Protein AF-A0A0B0D1Y6-F1 (afdb_monomer_lite)

Radius of gyration: 22.82 Å; chains: 1; bounding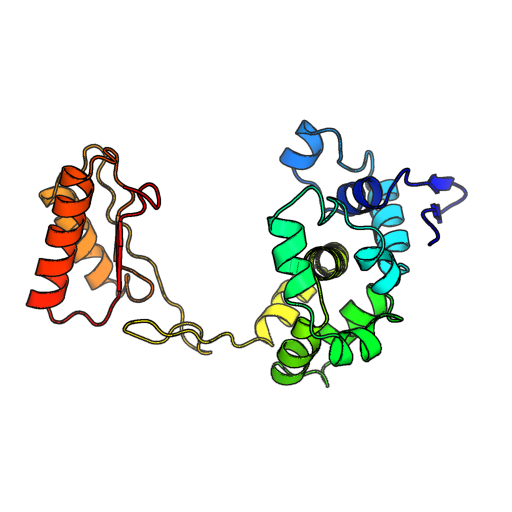 box: 50×39×68 Å

Secondary structure (DSSP, 8-state):
---EEEETTEEEE-SSHHHHHHHTSPP-HHHHHTT-S-SSHHHHHHHHHHHHH-BHHHHHTS-SS-TTT-HHHHHHHHT--HHHHHHHTT-BHHHHHHHHH-TT--HHHHHHHHTT--HHHHHHHHHT--HHHHHHHHHH----EESSSEE--TT----EE----TT--HHHHHHHHHHHHHTT--SSEEEE--S---HHHHHHHHHHHHHHHHHTT--S-EEE-S-TT-

pLDDT: mean 96.55, std 2.94, range [76.75, 98.88]

Foldseek 3Di:
DAQWDADPNDIDGAPDPQLLLLQLADDDPVSVVVVSYNPDPVSNVRSLVSLQQDFQLNDLVRDPDDVVGDVVNVVQVVQADPVLLVVRRRPGLNNVLCLLQDPVRAQVNVVSNVSNHGPRSVSSNVSNDDPVSVVRSVVRHQDWDDDLHIDRDPPDDAAEQEQEDPQLDLVSSVVSVVVCVVVVHAQAHDEYADPDQDPVSQVVSQCSVVVVCVVVVPSHYYYYPHPPVD

Sequence (230 aa):
MKLSTTHLDHTYQFSSLTSLFAKANEEKSGDRLAGIAAESVQERMAAKTVLSELLLKDIRENPMLAPEDDEVSRIIDGQINEPVYKQIKNWSVAELREFILSSDTIGEDLKRISRGLNSEMIAAVTKIMSNLDLVFAANKLEVVTKCNISIGQKGTLASRLQPNHPTDRVDGMMASLKEGLSYGMGDAVIGINPVEESVESVKRLLHATKDFMDEWKIPTQNCVLAHVTA

Structure (mmCIF, N/CA/C/O backbone):
data_AF-A0A0B0D1Y6-F1
#
_entry.id   AF-A0A0B0D1Y6-F1
#
loop_
_atom_site.group_PDB
_atom_site.id
_atom_site.type_symbol
_atom_site.label_atom_id
_atom_site.label_alt_id
_atom_site.label_comp_id
_atom_site.label_asym_id
_atom_site.label_entity_id
_atom_site.label_seq_id
_atom_site.pdbx_PDB_ins_code
_atom_site.Cartn_x
_atom_site.Cartn_y
_atom_site.Cartn_z
_atom_site.occupancy
_atom_site.B_iso_or_equiv
_atom_site.auth_seq_id
_atom_site.auth_comp_id
_atom_site.auth_asym_id
_atom_site.auth_atom_id
_atom_site.pdbx_PDB_model_num
ATOM 1 N N . MET A 1 1 ? -19.846 5.815 19.431 1.00 84.69 1 MET A N 1
ATOM 2 C CA . MET A 1 1 ? -18.413 5.479 19.505 1.00 84.69 1 MET A CA 1
ATOM 3 C C . MET A 1 1 ? -17.819 5.923 20.842 1.00 84.69 1 MET A C 1
ATOM 5 O O . MET A 1 1 ? -18.059 7.056 21.245 1.00 84.69 1 MET A O 1
ATOM 9 N N . LYS A 1 2 ? -17.066 5.057 21.533 1.00 88.12 2 LYS A N 1
ATOM 10 C CA . LYS A 1 2 ? -16.323 5.388 22.763 1.00 88.12 2 LYS A CA 1
ATOM 11 C C . LYS A 1 2 ? -14.862 5.664 22.389 1.00 88.12 2 LYS A C 1
ATOM 13 O O . LYS A 1 2 ? -14.214 4.783 21.848 1.00 88.12 2 LYS A O 1
ATOM 18 N N . LEU A 1 3 ? -14.357 6.870 22.661 1.00 95.19 3 LEU A N 1
ATOM 19 C CA . LEU A 1 3 ? -12.971 7.282 22.361 1.00 95.19 3 LEU A CA 1
ATOM 20 C C . LEU A 1 3 ? -12.103 7.378 23.624 1.00 95.19 3 LEU A C 1
ATOM 22 O O . LEU A 1 3 ? -11.261 8.266 23.763 1.00 95.19 3 LEU A O 1
ATOM 26 N N . SER A 1 4 ? -12.343 6.497 24.588 1.00 93.50 4 SER A N 1
ATOM 27 C CA . SER A 1 4 ? -11.606 6.486 25.845 1.00 93.50 4 SER A CA 1
ATOM 28 C C . SER A 1 4 ? -11.479 5.084 26.416 1.00 93.50 4 SER A C 1
ATOM 30 O O . SER A 1 4 ? -12.329 4.220 26.195 1.00 93.50 4 SER A O 1
ATOM 32 N N . THR A 1 5 ? -10.417 4.865 27.182 1.00 95.81 5 THR A N 1
ATOM 33 C CA . THR A 1 5 ? -10.205 3.635 27.946 1.00 95.81 5 THR A CA 1
ATOM 34 C C . THR A 1 5 ? -9.473 3.941 29.246 1.00 95.81 5 THR A C 1
ATOM 36 O O . THR A 1 5 ? -8.776 4.952 29.351 1.00 95.81 5 THR A O 1
ATOM 39 N N . THR A 1 6 ? -9.636 3.075 30.240 1.00 92.31 6 THR A N 1
ATOM 40 C CA . THR A 1 6 ? -8.962 3.194 31.534 1.00 92.31 6 THR A CA 1
ATOM 41 C C . THR A 1 6 ? -7.979 2.041 31.675 1.00 92.31 6 THR A C 1
ATOM 43 O O . TH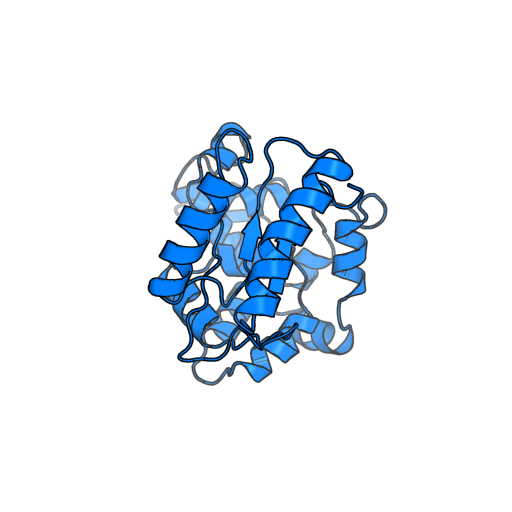R A 1 6 ? -8.362 0.878 31.561 1.00 92.31 6 THR A O 1
ATOM 46 N N . HIS A 1 7 ? -6.711 2.359 31.921 1.00 85.44 7 HIS A N 1
ATOM 47 C CA . HIS A 1 7 ? -5.648 1.385 32.136 1.00 85.44 7 HIS A CA 1
ATOM 48 C C . HIS A 1 7 ? -4.871 1.756 33.399 1.00 85.44 7 HIS A C 1
ATOM 50 O O . HIS A 1 7 ? -4.383 2.880 33.491 1.00 85.44 7 HIS A O 1
ATOM 56 N N . LEU A 1 8 ? -4.768 0.824 34.357 1.00 80.12 8 LEU A N 1
ATOM 57 C CA . LEU A 1 8 ? -4.041 1.001 35.627 1.00 80.12 8 LEU A CA 1
ATOM 58 C C . LEU A 1 8 ? -4.344 2.357 36.301 1.00 80.12 8 LEU A C 1
ATOM 60 O O . LEU A 1 8 ? -3.441 3.148 36.557 1.00 80.12 8 LEU A O 1
ATOM 64 N N . ASP A 1 9 ? -5.634 2.638 36.515 1.00 85.56 9 ASP A N 1
ATOM 65 C CA . ASP A 1 9 ? -6.165 3.858 37.152 1.00 85.56 9 ASP A CA 1
ATOM 66 C C . ASP A 1 9 ? -5.955 5.180 36.387 1.00 85.56 9 ASP A C 1
ATOM 68 O O . ASP A 1 9 ? -6.364 6.243 36.856 1.00 85.56 9 ASP A O 1
ATOM 72 N N . HIS A 1 10 ? -5.410 5.133 35.168 1.00 90.94 10 HIS A N 1
ATOM 73 C CA . HIS A 1 10 ? -5.328 6.283 34.273 1.00 90.94 10 HIS A CA 1
ATOM 74 C C . HIS A 1 10 ? -6.368 6.186 33.153 1.00 90.94 10 HIS A C 1
ATOM 76 O O . HIS A 1 10 ? -6.442 5.186 32.435 1.00 90.94 10 HIS A O 1
ATOM 82 N N . THR A 1 11 ? -7.168 7.239 32.969 1.00 94.81 11 THR A N 1
ATOM 83 C CA . THR A 1 11 ? -8.123 7.324 31.854 1.00 94.81 11 THR A CA 1
ATOM 84 C C . THR A 1 11 ? -7.497 8.081 30.694 1.00 94.81 11 THR A C 1
ATOM 86 O O . THR A 1 11 ? -7.152 9.252 30.816 1.00 94.81 11 THR A O 1
ATOM 89 N N . TYR A 1 12 ? -7.368 7.405 29.558 1.00 96.50 12 TYR A N 1
ATOM 90 C CA . TYR A 1 12 ? -6.928 7.989 28.298 1.00 96.50 12 TYR A CA 1
ATOM 91 C C . TYR A 1 12 ? -8.152 8.361 27.471 1.00 96.50 12 TYR A C 1
ATOM 93 O O . TYR A 1 12 ? -9.041 7.532 27.267 1.00 96.50 12 TYR A O 1
ATOM 101 N N . GLN A 1 13 ? -8.195 9.600 26.988 1.00 96.75 13 GLN A N 1
ATOM 102 C CA . GLN A 1 13 ? -9.254 10.108 26.125 1.00 96.75 13 GLN A CA 1
ATOM 103 C C . GLN A 1 13 ? -8.640 10.683 24.851 1.00 96.75 13 GLN A C 1
ATOM 105 O O . GLN A 1 13 ? -7.694 11.466 24.903 1.00 96.75 13 GLN A O 1
ATOM 110 N N . PHE A 1 14 ? -9.203 10.307 23.707 1.00 97.25 14 PHE A N 1
ATOM 111 C CA . PHE A 1 14 ? -8.773 10.766 22.393 1.00 97.25 14 PHE A CA 1
ATOM 112 C C . PHE A 1 14 ? -9.767 11.800 21.864 1.00 97.25 14 PHE A C 1
ATOM 114 O O . PHE A 1 14 ? -10.980 11.615 21.962 1.00 97.25 14 PHE A O 1
ATOM 121 N N . SER A 1 15 ? -9.257 12.910 21.326 1.00 95.50 15 SER A N 1
ATOM 122 C CA . SER A 1 15 ? -10.080 14.055 20.911 1.00 95.50 15 SER A CA 1
ATOM 123 C C . SER A 1 15 ? -10.889 13.798 19.639 1.00 95.50 15 SER A C 1
ATOM 125 O O . SER A 1 15 ? -11.930 14.417 19.438 1.00 95.50 15 SER A O 1
ATOM 127 N N . SER A 1 16 ? -10.419 12.895 18.780 1.00 96.31 16 SER A N 1
ATOM 128 C CA . SER A 1 16 ? -11.055 12.536 17.514 1.00 96.31 16 SER A CA 1
ATOM 129 C C . SER A 1 16 ? -10.596 11.159 17.035 1.00 96.31 16 SER A C 1
ATOM 131 O O . SER A 1 16 ? -9.615 10.606 17.545 1.00 96.31 16 SER A O 1
ATOM 133 N N . LEU A 1 17 ? -11.273 10.628 16.011 1.00 96.56 17 LEU A N 1
ATOM 134 C CA . LEU A 1 17 ? -10.848 9.401 15.334 1.00 96.56 17 LEU A CA 1
ATOM 135 C C . LEU A 1 17 ? -9.450 9.556 14.716 1.00 96.56 17 LEU A C 1
ATOM 137 O O . LEU A 1 17 ? -8.613 8.666 14.846 1.00 96.56 17 LEU A O 1
ATOM 141 N N . THR A 1 18 ? -9.160 10.717 14.126 1.00 96.88 18 THR A N 1
ATOM 142 C CA . THR A 1 18 ? -7.841 11.049 13.572 1.00 96.88 18 THR A CA 1
ATOM 143 C C . THR A 1 18 ? -6.751 11.004 14.645 1.00 96.88 18 THR A C 1
ATOM 145 O O . THR A 1 18 ? -5.710 10.381 14.439 1.00 96.88 18 THR A O 1
ATOM 148 N N . SER A 1 19 ? -7.002 11.598 15.820 1.00 97.31 19 SER A N 1
ATOM 149 C CA . SER A 1 19 ? -6.057 11.562 16.945 1.00 97.31 19 SER A CA 1
ATOM 150 C C . SER A 1 19 ? -5.832 10.135 17.450 1.00 97.31 19 SER A C 1
ATOM 152 O O . SER A 1 19 ? -4.688 9.733 17.666 1.00 97.31 19 SER A O 1
ATOM 154 N N . LEU A 1 20 ? -6.903 9.346 17.573 1.00 98.25 20 LEU A N 1
ATOM 155 C CA . LEU A 1 20 ? -6.823 7.938 17.954 1.00 98.25 20 LEU A CA 1
ATOM 156 C C . LEU A 1 20 ? -5.958 7.135 16.969 1.00 98.25 20 LEU A C 1
ATOM 158 O O . LEU A 1 20 ? -5.055 6.411 17.384 1.00 98.25 20 LEU A O 1
ATOM 162 N N . PHE A 1 21 ? -6.205 7.279 15.664 1.00 98.31 21 PHE A N 1
ATOM 163 C CA . PHE A 1 21 ? -5.460 6.567 14.624 1.00 98.31 21 PHE A CA 1
ATOM 164 C C . PHE A 1 21 ? -3.980 6.935 14.615 1.00 98.31 21 PHE A C 1
ATOM 166 O O . PHE A 1 21 ? -3.140 6.053 14.413 1.00 98.31 21 PHE A O 1
ATOM 173 N N . ALA A 1 22 ? -3.653 8.212 14.808 1.00 98.12 22 ALA A N 1
ATOM 174 C CA . ALA A 1 22 ? -2.271 8.662 14.871 1.00 98.12 22 ALA A CA 1
ATOM 175 C C . ALA A 1 22 ? -1.553 8.065 16.091 1.00 98.12 22 ALA A C 1
ATOM 177 O O . ALA A 1 22 ? -0.500 7.448 15.951 1.00 98.12 22 ALA A O 1
ATOM 178 N N . LYS A 1 23 ? -2.176 8.125 17.273 1.00 98.56 23 LYS A N 1
ATOM 179 C CA . LYS A 1 23 ? -1.598 7.599 18.519 1.00 98.56 23 LYS A CA 1
ATOM 180 C C . LYS A 1 23 ? -1.530 6.068 18.571 1.00 98.56 23 LYS A C 1
ATOM 182 O O . LYS A 1 23 ? -0.689 5.525 19.280 1.00 98.56 23 LYS A O 1
ATOM 187 N N . ALA A 1 24 ? -2.356 5.360 17.798 1.00 98.50 24 ALA A N 1
ATOM 188 C CA . ALA A 1 24 ? -2.317 3.899 17.691 1.00 98.50 24 ALA A CA 1
ATOM 189 C C . ALA A 1 24 ? -1.166 3.360 16.814 1.00 98.50 24 ALA A C 1
ATOM 191 O O . ALA A 1 24 ? -0.922 2.148 16.809 1.00 98.50 24 ALA A O 1
ATOM 192 N N . ASN A 1 25 ? -0.455 4.212 16.064 1.00 98.38 25 ASN A N 1
ATOM 193 C CA . ASN A 1 25 ? 0.710 3.785 15.287 1.00 98.38 25 ASN A CA 1
ATOM 194 C C . ASN A 1 25 ? 1.854 3.298 16.183 1.00 98.38 25 ASN A C 1
ATOM 196 O O . ASN A 1 25 ? 2.037 3.765 17.306 1.00 98.38 25 ASN A O 1
ATOM 200 N N . GLU A 1 26 ? 2.672 2.393 15.641 1.00 98.38 26 GLU A N 1
ATOM 201 C CA . GLU A 1 26 ? 4.033 2.233 16.153 1.00 98.38 26 GLU A CA 1
ATOM 202 C C . GLU A 1 26 ? 4.862 3.500 15.940 1.00 98.38 26 GLU A C 1
ATOM 204 O O . GLU A 1 26 ? 4.526 4.351 15.120 1.00 98.38 26 GLU A O 1
ATOM 209 N N . GLU A 1 27 ? 5.963 3.609 16.680 1.00 97.44 27 GLU A N 1
ATOM 210 C CA . GLU A 1 27 ? 6.851 4.768 16.644 1.00 97.44 27 GLU A CA 1
ATOM 211 C C . GLU A 1 27 ? 7.326 5.076 15.214 1.00 97.44 27 GLU A C 1
ATOM 213 O O . GLU A 1 27 ? 7.945 4.237 14.555 1.00 97.44 27 GLU A O 1
ATOM 218 N N . LYS A 1 28 ? 7.050 6.296 14.742 1.00 97.81 28 LYS A N 1
ATOM 219 C CA . LYS A 1 28 ? 7.442 6.797 13.418 1.00 97.81 28 LYS A CA 1
ATOM 220 C C . LYS A 1 28 ? 7.952 8.228 13.555 1.00 97.81 28 LYS A C 1
ATOM 222 O O . LYS A 1 28 ? 7.285 9.078 14.140 1.00 97.81 28 LYS A O 1
ATOM 227 N N . SER A 1 29 ? 9.117 8.515 12.973 1.00 97.56 29 SER A N 1
ATOM 228 C CA . SER A 1 29 ? 9.718 9.857 13.016 1.00 97.56 29 SER A CA 1
ATOM 229 C C . SER A 1 29 ? 8.827 10.924 12.371 1.00 97.56 29 SER A C 1
ATOM 231 O O . SER A 1 29 ? 8.731 12.025 12.903 1.00 97.56 29 SER A O 1
ATOM 233 N N . GLY A 1 30 ? 8.135 10.594 11.276 1.00 98.25 30 GLY A N 1
ATOM 234 C CA . GLY A 1 30 ? 7.184 11.496 10.616 1.00 98.25 30 GLY A CA 1
ATOM 235 C C . GLY A 1 30 ? 6.023 11.910 11.526 1.00 98.25 30 GLY A C 1
ATOM 236 O O . GLY A 1 30 ? 5.773 13.101 11.685 1.00 98.25 30 GLY A O 1
ATOM 237 N N . ASP A 1 31 ? 5.382 10.949 12.195 1.00 98.19 31 ASP A N 1
ATOM 238 C CA . ASP A 1 31 ? 4.268 11.213 13.120 1.00 98.19 31 ASP A CA 1
ATOM 239 C C . ASP A 1 31 ? 4.714 12.074 14.312 1.00 98.19 31 ASP A C 1
ATOM 241 O O . ASP A 1 31 ? 3.978 12.950 14.771 1.00 98.19 31 ASP A O 1
ATOM 245 N N . ARG A 1 32 ? 5.946 11.866 14.797 1.00 97.06 32 ARG A N 1
ATOM 246 C CA . ARG A 1 32 ? 6.555 12.720 15.825 1.00 97.06 32 ARG A CA 1
ATOM 247 C C . ARG A 1 32 ? 6.783 14.143 15.342 1.00 97.06 32 ARG A C 1
ATOM 249 O O . ARG A 1 32 ? 6.433 15.078 16.053 1.00 97.06 32 ARG A O 1
ATOM 256 N N . LEU A 1 33 ? 7.376 14.309 14.161 1.00 98.12 33 LEU A N 1
ATOM 257 C CA . LEU A 1 33 ? 7.646 15.626 13.579 1.00 98.12 33 LEU A CA 1
ATOM 258 C C . LEU A 1 33 ? 6.352 16.395 13.294 1.00 98.12 33 LEU A C 1
ATOM 260 O O . LEU A 1 33 ? 6.323 17.611 13.449 1.00 98.12 33 LEU A O 1
ATOM 264 N N . ALA A 1 34 ? 5.279 15.687 12.940 1.00 98.12 34 ALA A N 1
ATOM 265 C CA . ALA A 1 34 ? 3.946 16.255 12.770 1.00 98.12 34 ALA A CA 1
ATOM 266 C C . ALA A 1 34 ? 3.210 16.522 14.100 1.00 98.12 34 ALA A C 1
ATOM 268 O O . ALA A 1 34 ? 2.134 17.113 14.085 1.00 98.12 34 ALA A O 1
ATOM 269 N N . GLY A 1 35 ? 3.757 16.096 15.246 1.00 97.88 35 GLY A N 1
ATOM 270 C CA . GLY A 1 35 ? 3.152 16.302 16.566 1.00 97.88 35 GLY A CA 1
ATOM 271 C C . GLY A 1 35 ? 1.903 15.455 16.839 1.00 97.88 35 GLY A C 1
ATOM 272 O O . GLY A 1 35 ? 1.103 15.818 17.694 1.00 97.88 35 GLY A O 1
ATOM 273 N N . ILE A 1 36 ? 1.715 14.345 16.116 1.00 98.06 36 ILE A N 1
ATOM 274 C CA . ILE A 1 36 ? 0.509 13.496 16.203 1.00 98.06 36 ILE A CA 1
ATOM 275 C C . ILE A 1 36 ? 0.765 12.122 16.841 1.00 98.06 36 ILE A C 1
ATOM 277 O O . ILE A 1 36 ? -0.181 11.375 17.096 1.00 98.06 36 ILE A O 1
ATOM 281 N N . ALA A 1 37 ? 2.031 11.770 17.079 1.00 98.12 37 ALA A N 1
ATOM 282 C CA . ALA A 1 37 ? 2.409 10.518 17.726 1.00 98.12 37 ALA A CA 1
ATOM 283 C C . ALA A 1 37 ? 1.907 10.439 19.181 1.00 98.12 37 ALA A C 1
ATOM 285 O O . ALA A 1 37 ? 1.674 11.455 19.834 1.00 98.12 37 ALA A O 1
ATOM 286 N N . ALA A 1 38 ? 1.785 9.216 19.703 1.00 97.88 38 ALA A N 1
ATOM 287 C CA . ALA A 1 38 ? 1.559 9.008 21.131 1.00 97.88 38 ALA A CA 1
ATOM 288 C C . ALA A 1 38 ? 2.754 9.514 21.956 1.00 97.88 38 ALA A C 1
ATOM 290 O O . ALA A 1 38 ? 3.912 9.294 21.595 1.00 97.88 38 ALA A O 1
ATOM 291 N N . GLU A 1 39 ? 2.472 10.136 23.096 1.00 96.19 39 GLU A N 1
ATOM 292 C CA . GLU A 1 39 ? 3.473 10.684 24.017 1.00 96.19 39 GLU A CA 1
ATOM 293 C C . GLU A 1 39 ? 4.210 9.581 24.786 1.00 96.19 39 GLU A C 1
ATOM 295 O O . GLU A 1 39 ? 5.343 9.762 25.234 1.00 96.19 39 GLU A O 1
ATOM 300 N N . SER A 1 40 ? 3.574 8.415 24.930 1.00 96.12 40 SER A N 1
ATOM 301 C CA . SER A 1 40 ? 4.108 7.266 25.657 1.00 96.12 40 SER A CA 1
ATOM 302 C C . SER A 1 40 ? 3.650 5.934 25.063 1.00 96.12 40 SER A C 1
ATOM 304 O O . SER A 1 40 ? 2.680 5.854 24.305 1.00 96.12 40 SER A O 1
ATOM 306 N N . VAL A 1 41 ? 4.331 4.853 25.453 1.00 96.12 41 VAL A N 1
ATOM 307 C CA . VAL A 1 41 ? 3.928 3.481 25.103 1.00 96.12 41 VAL A CA 1
ATOM 308 C C . VAL A 1 41 ? 2.553 3.156 25.691 1.00 96.12 41 VAL A C 1
ATOM 310 O O . VAL A 1 41 ? 1.736 2.529 25.025 1.00 96.12 41 VAL A O 1
ATOM 313 N N . GLN A 1 42 ? 2.266 3.616 26.909 1.00 96.38 42 GLN A N 1
ATOM 314 C CA . GLN A 1 42 ? 0.987 3.407 27.583 1.00 96.38 42 GLN A CA 1
ATOM 315 C C . GLN A 1 42 ? -0.159 4.080 26.824 1.00 96.38 42 GLN A C 1
ATOM 317 O O . GLN A 1 42 ? -1.190 3.451 26.603 1.00 96.38 42 GLN A O 1
ATOM 322 N N . GLU A 1 43 ? 0.037 5.317 26.355 1.00 97.12 43 GLU A N 1
ATOM 323 C CA . GLU A 1 43 ? -0.956 6.001 25.523 1.00 97.12 43 GLU A CA 1
ATOM 324 C C . GLU A 1 43 ? -1.161 5.283 24.182 1.00 97.12 43 GLU A C 1
ATOM 326 O O . GLU A 1 43 ? -2.299 5.117 23.748 1.00 97.12 43 GLU A O 1
ATOM 331 N N . ARG A 1 44 ? -0.088 4.784 23.554 1.00 97.88 44 ARG A N 1
ATOM 332 C CA . ARG A 1 44 ? -0.189 3.967 22.334 1.00 97.88 44 ARG A CA 1
ATOM 333 C C . ARG A 1 44 ? -0.998 2.696 22.568 1.00 97.88 44 ARG A C 1
ATOM 335 O O . ARG A 1 44 ? -1.844 2.353 21.747 1.00 97.88 44 ARG A O 1
ATOM 342 N N . MET A 1 45 ? -0.757 1.995 23.674 1.00 97.44 45 MET A N 1
ATOM 343 C CA . MET A 1 45 ? -1.523 0.799 24.038 1.00 97.44 45 MET A CA 1
ATOM 344 C C . MET A 1 45 ? -2.984 1.134 24.305 1.00 97.44 45 MET A C 1
ATOM 346 O O . MET A 1 45 ? -3.858 0.464 23.767 1.00 97.44 45 MET A O 1
ATOM 350 N N . ALA A 1 46 ? -3.261 2.217 25.030 1.00 97.69 46 ALA A N 1
ATOM 351 C CA . ALA A 1 46 ? -4.620 2.707 25.217 1.00 97.69 46 ALA A CA 1
ATOM 352 C C . ALA A 1 46 ? -5.300 3.041 23.875 1.00 97.69 46 ALA A C 1
ATOM 354 O O . ALA A 1 46 ? -6.456 2.675 23.670 1.00 97.69 46 ALA A O 1
ATOM 355 N N . ALA A 1 47 ? -4.578 3.663 22.937 1.00 98.31 47 ALA A N 1
ATOM 356 C CA . ALA A 1 47 ? -5.081 3.977 21.603 1.00 98.31 47 ALA A CA 1
ATOM 357 C C . ALA A 1 47 ? -5.387 2.709 20.798 1.00 98.31 47 ALA A C 1
ATOM 359 O O . ALA A 1 47 ? -6.455 2.608 20.203 1.00 98.31 47 ALA A O 1
ATOM 360 N N . LYS A 1 48 ? -4.500 1.706 20.811 1.00 98.56 48 LYS A N 1
ATOM 361 C CA . LYS A 1 48 ? -4.761 0.417 20.151 1.00 98.56 48 LYS A CA 1
ATOM 362 C C . LYS A 1 48 ? -5.957 -0.313 20.763 1.00 98.56 48 LYS A C 1
ATOM 364 O O . LYS A 1 48 ? -6.740 -0.874 20.008 1.00 98.56 48 LYS A O 1
ATOM 369 N N . THR A 1 49 ? -6.127 -0.271 22.086 1.00 98.19 49 THR A N 1
ATOM 370 C CA . THR A 1 49 ? -7.289 -0.862 22.772 1.00 98.19 49 THR A CA 1
ATOM 371 C C . THR A 1 49 ? -8.588 -0.170 22.374 1.00 98.19 49 THR A C 1
ATOM 373 O O . THR A 1 49 ? -9.551 -0.831 22.016 1.00 98.19 49 THR A O 1
ATOM 376 N N . VAL A 1 50 ? -8.629 1.165 22.378 1.00 98.31 50 VAL A N 1
ATOM 377 C CA . VAL A 1 50 ? -9.828 1.893 21.930 1.00 98.31 50 VAL A CA 1
ATOM 378 C C 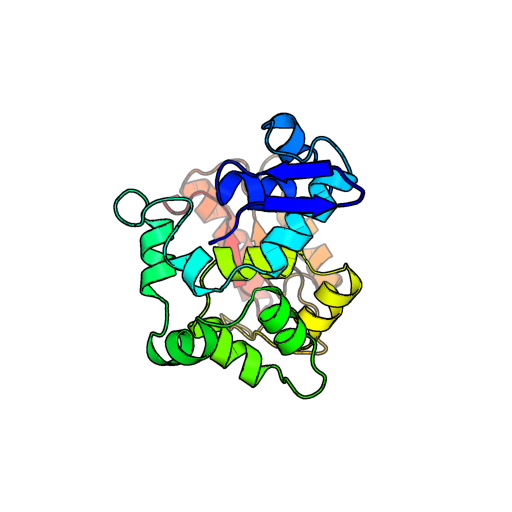. VAL A 1 50 ? -10.103 1.612 20.452 1.00 98.31 50 VAL A C 1
ATOM 380 O O . VAL A 1 50 ? -11.244 1.359 20.084 1.00 98.31 50 VAL A O 1
ATOM 383 N N . LEU A 1 51 ? -9.066 1.617 19.607 1.00 98.56 51 LEU A N 1
ATOM 384 C CA . LEU A 1 51 ? -9.188 1.345 18.175 1.00 98.56 51 LEU A CA 1
ATOM 385 C C . LEU A 1 51 ? -9.698 -0.072 17.894 1.00 98.56 51 LEU A C 1
ATOM 387 O O . LEU A 1 51 ? -10.494 -0.245 16.976 1.00 98.56 51 LEU A O 1
ATOM 391 N N . SER A 1 52 ? -9.270 -1.071 18.671 1.00 98.62 52 SER A N 1
ATOM 392 C CA . SER A 1 52 ? -9.684 -2.463 18.486 1.00 98.62 52 SER A CA 1
ATOM 393 C C . SER A 1 52 ? -11.170 -2.682 18.794 1.00 98.62 52 SER A C 1
ATOM 395 O O . SER A 1 52 ? -11.796 -3.526 18.157 1.00 98.62 52 SER A O 1
ATOM 397 N N . GLU A 1 53 ? -11.744 -1.891 19.706 1.00 98.31 53 GLU A N 1
ATOM 398 C CA . GLU A 1 53 ? -13.161 -1.924 20.094 1.00 98.31 53 GLU A CA 1
ATOM 399 C C . GLU A 1 53 ? -14.082 -1.152 19.131 1.00 98.31 53 GLU A C 1
ATOM 401 O O . GLU A 1 53 ? -15.304 -1.316 19.185 1.00 98.31 53 GLU A O 1
ATOM 406 N N . LEU A 1 54 ? -13.532 -0.308 18.248 1.00 98.38 54 LEU A N 1
ATOM 407 C CA . LEU A 1 54 ? -14.336 0.461 17.298 1.00 98.38 54 LEU A CA 1
ATOM 408 C C . LEU A 1 54 ? -15.008 -0.437 16.273 1.00 98.38 54 LEU A C 1
ATOM 410 O O . LEU A 1 54 ? -14.385 -1.348 15.734 1.00 98.38 54 LEU A O 1
ATOM 414 N N . LEU A 1 55 ? -16.261 -0.123 15.946 1.00 98.62 55 LEU A N 1
ATOM 415 C CA . LEU A 1 55 ? -16.975 -0.805 14.875 1.00 98.62 55 LEU A CA 1
ATOM 416 C C . LEU A 1 55 ? -16.549 -0.264 13.509 1.00 98.62 55 LEU A C 1
ATOM 418 O O . LEU A 1 55 ? -16.298 0.932 13.359 1.00 98.62 55 LEU A O 1
ATOM 422 N N . LEU A 1 56 ? -16.556 -1.113 12.479 1.00 98.62 56 LEU A N 1
ATOM 423 C CA . LEU A 1 56 ? -16.235 -0.692 11.112 1.00 98.62 56 LEU A CA 1
ATOM 424 C C . LEU A 1 56 ? -17.153 0.450 10.642 1.00 98.62 56 LEU A C 1
ATOM 426 O O . LEU A 1 56 ? -16.684 1.396 10.011 1.00 98.62 56 LEU A O 1
ATOM 430 N N . LYS A 1 57 ? -18.442 0.426 11.009 1.00 98.44 57 LYS A N 1
ATOM 431 C CA . LYS A 1 57 ? -19.357 1.541 10.719 1.00 98.44 57 LYS A CA 1
ATOM 432 C C . LYS A 1 57 ? -18.950 2.853 11.382 1.00 98.44 57 LYS A C 1
ATOM 434 O O . LYS A 1 57 ? -19.078 3.890 10.748 1.00 98.44 57 LYS A O 1
ATOM 439 N N . ASP A 1 58 ? -18.427 2.808 12.612 1.00 97.94 58 ASP A N 1
ATOM 440 C CA . ASP A 1 58 ? -18.031 4.019 13.335 1.00 97.94 58 ASP A CA 1
ATOM 441 C C . ASP A 1 58 ? -16.873 4.705 12.593 1.00 97.94 58 ASP A C 1
ATOM 443 O O . ASP A 1 58 ? -16.807 5.929 12.552 1.00 97.94 58 ASP A O 1
ATOM 447 N N . ILE A 1 59 ? -15.998 3.922 11.951 1.00 97.75 59 ILE A N 1
ATOM 448 C CA . ILE A 1 59 ? -14.896 4.431 11.128 1.00 97.75 59 ILE A CA 1
ATOM 449 C C . ILE A 1 59 ? -15.412 5.023 9.810 1.00 97.75 59 ILE A C 1
ATOM 451 O O . ILE A 1 59 ? -15.022 6.129 9.450 1.00 97.75 59 ILE A O 1
ATOM 455 N N . ARG A 1 60 ? -16.293 4.317 9.086 1.00 96.31 60 ARG A N 1
ATOM 456 C CA . ARG A 1 60 ? -16.817 4.799 7.791 1.00 96.31 60 ARG A CA 1
ATOM 457 C C . ARG A 1 60 ? -17.683 6.044 7.923 1.00 96.31 60 ARG A C 1
ATOM 459 O O . ARG A 1 60 ? -17.586 6.939 7.096 1.00 96.31 60 ARG A O 1
ATOM 466 N N . GLU A 1 61 ? -18.535 6.089 8.942 1.00 95.44 61 GLU A N 1
ATOM 467 C CA . GLU A 1 61 ? -19.472 7.196 9.168 1.00 95.44 61 GLU A CA 1
ATOM 468 C C . GLU A 1 61 ? -18.774 8.456 9.713 1.00 95.44 61 GLU A C 1
ATOM 470 O O . GLU A 1 61 ? -19.394 9.513 9.779 1.00 95.44 61 GLU A O 1
ATOM 475 N N . ASN A 1 62 ? -17.489 8.366 10.083 1.00 94.88 62 ASN A N 1
ATOM 476 C CA . ASN A 1 62 ? -16.681 9.483 10.579 1.00 94.88 62 ASN A CA 1
ATOM 477 C C . ASN A 1 62 ? -15.354 9.573 9.799 1.00 94.88 62 ASN A C 1
ATOM 479 O O . ASN A 1 62 ? -14.290 9.331 10.378 1.00 94.88 62 ASN A O 1
ATOM 483 N N . PRO A 1 63 ? -15.392 9.883 8.489 1.00 90.75 63 PRO A N 1
ATOM 484 C CA . PRO A 1 63 ? -14.191 9.907 7.667 1.00 90.75 63 PRO A CA 1
ATOM 485 C C . PRO A 1 63 ? -13.240 11.024 8.122 1.00 90.75 63 PRO A C 1
ATOM 487 O O . PRO A 1 63 ? -13.666 12.077 8.598 1.00 90.75 63 PRO A O 1
ATOM 490 N N . MET A 1 64 ? -11.931 10.794 7.990 1.00 91.81 64 MET A N 1
ATOM 491 C CA . MET A 1 64 ? -10.922 11.786 8.395 1.00 91.81 64 MET A CA 1
ATOM 492 C C . MET A 1 64 ? -10.915 13.017 7.487 1.00 91.81 64 MET A C 1
ATOM 494 O O . MET A 1 64 ? -10.581 14.110 7.944 1.00 91.81 64 MET A O 1
ATOM 498 N N . LEU A 1 65 ? -11.275 12.820 6.218 1.00 94.69 65 LEU A N 1
ATOM 499 C CA . LEU A 1 65 ? -11.532 13.849 5.222 1.00 94.69 65 LEU A CA 1
ATOM 500 C C . LEU A 1 65 ? -12.918 13.590 4.629 1.00 94.69 65 LEU A C 1
ATOM 502 O O . LEU A 1 65 ? -13.254 12.457 4.290 1.00 94.69 65 LEU A O 1
ATOM 506 N N . ALA A 1 66 ? -13.740 14.630 4.544 1.00 92.88 66 ALA A N 1
ATOM 507 C CA . ALA A 1 66 ? -15.111 14.508 4.072 1.00 92.88 66 ALA A CA 1
ATOM 508 C C . ALA A 1 66 ? -15.132 14.251 2.542 1.00 92.88 66 ALA A C 1
ATOM 510 O O . ALA A 1 66 ? -14.454 14.979 1.814 1.00 92.88 66 ALA A O 1
ATOM 511 N N . PRO A 1 67 ? -15.880 13.258 2.010 1.00 93.31 67 PRO A N 1
ATOM 512 C CA . PRO A 1 67 ? -15.983 12.995 0.561 1.00 93.31 67 PRO A CA 1
ATOM 513 C C . PRO A 1 67 ? -16.488 14.179 -0.286 1.00 93.31 67 PRO A C 1
ATOM 515 O O . PRO A 1 67 ? -16.307 14.233 -1.511 1.00 93.31 67 PRO A O 1
ATOM 518 N N . GLU A 1 68 ? -17.166 15.124 0.356 1.00 94.62 68 GLU A N 1
ATOM 519 C CA . GLU A 1 68 ? -17.615 16.383 -0.226 1.00 94.62 68 GLU A CA 1
ATOM 520 C C . GLU A 1 68 ? -16.425 17.301 -0.535 1.00 94.62 68 GLU A C 1
ATOM 522 O O . GLU A 1 68 ? -16.409 17.936 -1.591 1.00 94.62 68 GLU A O 1
ATOM 527 N N . ASP A 1 69 ? -15.411 17.283 0.334 1.00 96.81 69 ASP A N 1
ATOM 528 C CA . ASP A 1 69 ? -14.239 18.161 0.307 1.00 96.81 69 ASP A CA 1
ATOM 529 C C . ASP A 1 69 ? -12.983 17.487 -0.284 1.00 96.81 69 ASP A C 1
ATOM 531 O O . ASP A 1 69 ? -12.028 18.180 -0.633 1.00 96.81 69 ASP A O 1
ATOM 535 N N . ASP A 1 70 ? -12.971 16.155 -0.423 1.00 98.12 70 ASP A N 1
ATOM 536 C CA . ASP A 1 70 ? -11.814 15.380 -0.887 1.00 98.12 70 ASP A CA 1
ATOM 537 C C . ASP A 1 70 ? -12.179 14.316 -1.942 1.00 98.12 70 ASP A C 1
ATOM 539 O O . ASP A 1 70 ? -12.980 13.402 -1.717 1.00 98.12 70 ASP A O 1
ATOM 543 N N . GLU A 1 71 ? -11.557 14.415 -3.121 1.00 98.12 71 GLU A N 1
ATOM 544 C CA . GLU A 1 71 ? -11.812 13.513 -4.253 1.00 98.12 71 GLU A CA 1
ATOM 545 C C . GLU A 1 71 ? -11.336 12.080 -3.978 1.00 98.12 71 GLU A C 1
ATOM 547 O O . GLU A 1 71 ? -11.994 11.120 -4.386 1.00 98.12 71 GLU A O 1
ATOM 552 N N . VAL A 1 72 ? -10.233 11.913 -3.242 1.00 97.62 72 VAL A N 1
ATOM 553 C CA . VAL A 1 72 ? -9.695 10.589 -2.900 1.00 97.62 72 VAL A CA 1
ATOM 554 C C . VAL A 1 72 ? -10.677 9.837 -2.000 1.00 97.62 72 VAL A C 1
ATOM 556 O O . VAL A 1 72 ? -11.028 8.692 -2.288 1.00 97.62 72 VAL A O 1
ATOM 559 N N . SER A 1 73 ? -11.196 10.503 -0.970 1.00 97.06 73 SER A N 1
ATOM 560 C CA . SER A 1 73 ? -12.215 9.979 -0.057 1.00 97.06 73 SER A CA 1
ATOM 561 C C . SER A 1 73 ? -13.499 9.613 -0.802 1.00 97.06 73 SER A C 1
ATOM 563 O O . SER A 1 73 ? -14.075 8.551 -0.562 1.00 97.06 73 SER A O 1
ATOM 565 N N . ARG A 1 74 ? -13.905 10.429 -1.784 1.00 97.81 74 ARG A N 1
ATOM 566 C CA . ARG A 1 74 ? -15.052 10.137 -2.656 1.00 97.81 74 ARG A CA 1
ATOM 567 C C . ARG A 1 74 ? -14.851 8.885 -3.505 1.00 97.81 74 ARG A C 1
ATOM 569 O O . ARG A 1 74 ? -15.779 8.088 -3.630 1.00 97.81 74 ARG A O 1
ATOM 576 N N . ILE A 1 75 ? -13.666 8.700 -4.089 1.00 98.19 75 ILE A N 1
ATOM 577 C CA . ILE A 1 75 ? -13.345 7.498 -4.873 1.00 98.19 75 ILE A CA 1
ATOM 578 C C . ILE A 1 75 ? -13.345 6.260 -3.973 1.00 98.19 75 ILE A C 1
ATOM 580 O O . ILE A 1 75 ? -13.928 5.244 -4.350 1.00 98.19 75 ILE A O 1
ATOM 584 N N . ILE A 1 76 ? -12.725 6.344 -2.793 1.00 97.31 76 ILE A N 1
ATOM 585 C CA . ILE A 1 76 ? -12.653 5.233 -1.835 1.00 97.31 76 ILE A CA 1
ATOM 586 C C . ILE A 1 76 ? -14.059 4.805 -1.402 1.00 97.31 76 ILE A C 1
ATOM 588 O O . ILE A 1 76 ? -14.393 3.626 -1.525 1.00 97.31 76 ILE A O 1
ATOM 592 N N . ASP A 1 77 ? -14.898 5.735 -0.933 1.00 95.31 77 ASP A N 1
ATOM 593 C CA . ASP A 1 77 ? -16.251 5.394 -0.474 1.00 95.31 77 ASP A CA 1
ATOM 594 C C . ASP A 1 77 ? -17.139 4.915 -1.634 1.00 95.31 77 ASP A C 1
ATOM 596 O O . ASP A 1 77 ? -17.859 3.923 -1.505 1.00 95.31 77 ASP A O 1
ATOM 600 N N . GLY A 1 78 ? -17.002 5.529 -2.814 1.00 96.50 78 GLY A N 1
ATOM 601 C CA . GLY A 1 78 ? -17.736 5.147 -4.021 1.00 96.50 78 GLY A CA 1
ATOM 602 C C . GLY A 1 78 ? -17.422 3.740 -4.551 1.00 96.50 78 GLY A C 1
ATOM 603 O O . GLY A 1 78 ? -18.210 3.190 -5.322 1.00 96.50 78 GLY A O 1
ATOM 604 N N . GLN A 1 79 ? -16.303 3.130 -4.148 1.00 97.00 79 GLN A N 1
ATOM 605 C CA . GLN A 1 79 ? -15.931 1.760 -4.528 1.00 97.00 79 GLN A CA 1
ATOM 606 C C . GLN A 1 79 ? -16.499 0.681 -3.592 1.00 97.00 79 GLN A C 1
ATOM 608 O O . GLN A 1 79 ? -16.407 -0.513 -3.907 1.00 97.00 79 GLN A O 1
ATOM 613 N N . ILE A 1 80 ? -17.111 1.068 -2.469 1.00 97.94 80 ILE A N 1
ATOM 614 C CA . ILE A 1 80 ? -17.616 0.123 -1.475 1.00 97.94 80 ILE A CA 1
ATOM 615 C C . ILE A 1 80 ? -18.836 -0.632 -2.008 1.00 97.94 80 ILE A C 1
ATOM 617 O O . ILE A 1 80 ? -19.842 -0.078 -2.449 1.00 97.94 80 ILE A O 1
ATOM 621 N N . ASN A 1 81 ? -18.775 -1.956 -1.910 1.00 98.62 81 ASN A N 1
ATOM 622 C CA . ASN A 1 81 ? -19.901 -2.835 -2.162 1.00 98.62 81 ASN A CA 1
ATOM 623 C C . ASN A 1 81 ? -20.823 -2.880 -0.934 1.00 98.62 81 ASN A C 1
ATOM 625 O O . ASN A 1 81 ? -20.562 -3.594 0.037 1.00 98.62 81 ASN A O 1
ATOM 629 N N . GLU A 1 82 ? -21.939 -2.156 -1.009 1.00 98.31 82 GLU A N 1
ATOM 630 C CA . GLU A 1 82 ? -22.915 -2.035 0.081 1.00 98.31 82 GLU A CA 1
ATOM 631 C C . GLU A 1 82 ? -23.423 -3.377 0.656 1.00 98.31 82 GLU A C 1
ATOM 633 O O . GLU A 1 82 ? -23.449 -3.531 1.880 1.00 98.31 82 GLU A O 1
ATOM 638 N N . PRO A 1 83 ? -23.812 -4.386 -0.153 1.00 98.44 83 PRO A N 1
ATOM 639 C CA . PRO A 1 83 ? -24.184 -5.702 0.375 1.00 98.44 83 PRO A CA 1
ATOM 640 C C . PRO A 1 83 ? -23.096 -6.406 1.194 1.00 98.44 83 PRO A C 1
ATOM 642 O O . PRO A 1 83 ? -23.425 -7.076 2.176 1.00 98.44 83 PRO A O 1
ATOM 645 N N . VAL A 1 84 ? -21.824 -6.292 0.799 1.00 98.44 84 VAL A N 1
ATOM 646 C CA . VAL A 1 84 ? -20.698 -6.862 1.558 1.00 98.44 84 VAL A CA 1
ATOM 647 C C . VAL A 1 84 ? -20.476 -6.058 2.833 1.00 98.44 84 VAL A C 1
ATOM 649 O O . VAL A 1 84 ? -20.452 -6.641 3.913 1.00 98.44 84 VAL A O 1
ATOM 652 N N . TYR A 1 85 ? -20.412 -4.727 2.734 1.00 98.69 85 TYR A N 1
ATOM 653 C CA . TYR A 1 85 ? -20.258 -3.844 3.891 1.00 98.69 85 TYR A CA 1
ATOM 654 C C . TYR A 1 85 ? -21.328 -4.104 4.961 1.00 98.69 85 TYR A C 1
ATOM 656 O O . TYR A 1 85 ? -21.007 -4.253 6.137 1.00 98.69 85 TYR A O 1
ATOM 664 N N . LYS A 1 86 ? -22.601 -4.264 4.575 1.00 98.50 86 LYS A N 1
ATOM 665 C CA . LYS A 1 86 ? -23.703 -4.544 5.515 1.00 98.50 86 LYS A CA 1
ATOM 666 C C . LYS A 1 86 ? -23.493 -5.792 6.377 1.00 98.50 86 LYS A C 1
ATOM 668 O O . LYS A 1 86 ? -24.041 -5.830 7.476 1.00 98.50 86 LYS A O 1
ATOM 673 N N . GLN A 1 87 ? -22.729 -6.778 5.906 1.00 98.25 87 GLN A N 1
ATOM 674 C CA . GLN A 1 87 ? -22.429 -8.003 6.658 1.00 98.25 87 GLN A CA 1
ATOM 675 C C . GLN A 1 87 ? -21.382 -7.770 7.752 1.00 98.25 87 GLN A C 1
ATOM 677 O O . GLN A 1 87 ? -21.458 -8.399 8.802 1.00 98.25 87 GLN A O 1
ATOM 682 N N . ILE A 1 88 ? -20.440 -6.854 7.517 1.00 98.56 88 ILE A N 1
ATOM 683 C CA . ILE A 1 88 ? -19.279 -6.619 8.387 1.00 98.56 88 ILE A CA 1
ATOM 684 C C . ILE A 1 88 ? -19.345 -5.303 9.164 1.00 98.56 88 ILE A C 1
ATOM 686 O O . ILE A 1 88 ? -18.559 -5.093 10.075 1.00 98.56 88 ILE A O 1
ATOM 690 N N . LYS A 1 89 ? -20.278 -4.397 8.851 1.00 98.44 89 LYS A N 1
ATOM 691 C CA . LYS A 1 89 ? -20.323 -3.040 9.429 1.00 98.44 89 LYS A CA 1
ATOM 692 C C . LYS A 1 89 ? -20.374 -2.999 10.964 1.00 98.44 89 LYS A C 1
ATOM 694 O O . LYS A 1 89 ? -19.983 -2.006 11.567 1.00 98.44 89 LYS A O 1
ATOM 699 N N . ASN A 1 90 ? -20.905 -4.054 11.584 1.00 98.62 90 ASN A N 1
ATOM 700 C CA . ASN A 1 90 ? -21.024 -4.189 13.036 1.00 98.62 90 ASN A CA 1
ATOM 701 C C . ASN A 1 90 ? -19.884 -5.011 13.653 1.00 98.62 90 ASN A C 1
ATOM 703 O O . ASN A 1 90 ? -19.957 -5.305 14.839 1.00 98.62 90 ASN A O 1
ATOM 707 N N . TRP A 1 91 ? -18.878 -5.405 12.875 1.00 98.75 91 TRP A N 1
ATOM 708 C CA . TRP A 1 91 ? -17.655 -5.978 13.419 1.00 98.75 91 TRP A CA 1
ATOM 709 C C . TRP A 1 91 ? -16.820 -4.873 14.041 1.00 98.75 91 TRP A C 1
ATOM 711 O O . TRP A 1 91 ? -16.756 -3.758 13.520 1.00 98.75 91 TRP A O 1
ATOM 721 N N . SER A 1 92 ? -16.167 -5.205 15.137 1.00 98.88 92 SER A N 1
ATOM 722 C CA . SER A 1 92 ? -15.060 -4.451 15.687 1.00 98.88 92 SER A CA 1
ATOM 723 C C . SER A 1 92 ? -13.807 -4.611 14.820 1.00 98.88 92 SER A C 1
ATOM 725 O O . SER A 1 92 ? -13.657 -5.578 14.065 1.00 98.88 92 SER A O 1
ATOM 727 N N . VAL A 1 93 ? -12.863 -3.679 14.939 1.00 98.81 93 VAL A N 1
ATOM 728 C CA . VAL A 1 93 ? -11.546 -3.803 14.294 1.00 98.81 93 VAL A CA 1
ATOM 729 C C . VAL A 1 93 ? -10.816 -5.062 14.787 1.00 98.81 93 VAL A C 1
ATOM 731 O O . VAL A 1 93 ? -10.140 -5.724 13.998 1.00 98.81 93 VAL A O 1
ATOM 734 N N . ALA A 1 94 ? -10.991 -5.437 16.060 1.00 98.81 94 ALA A N 1
ATOM 735 C CA . ALA A 1 94 ? -10.491 -6.696 16.610 1.00 98.81 94 ALA A CA 1
ATOM 736 C C . ALA A 1 94 ? -11.085 -7.920 15.894 1.00 98.81 94 ALA A C 1
ATOM 738 O O . ALA A 1 94 ? -10.338 -8.790 15.456 1.00 98.81 94 ALA A O 1
ATOM 739 N N . GLU A 1 95 ? -12.407 -7.975 15.712 1.00 98.88 95 GLU A N 1
ATOM 740 C CA . GLU A 1 95 ? -13.065 -9.072 14.986 1.00 98.88 95 GLU A CA 1
ATOM 741 C C . GLU A 1 95 ? -12.607 -9.147 13.526 1.00 98.88 95 GLU A C 1
ATOM 743 O O . GLU A 1 95 ? -12.384 -10.243 13.014 1.00 98.88 95 GLU A O 1
ATOM 748 N N . LEU A 1 96 ? -12.381 -8.003 12.866 1.00 98.81 96 LEU A N 1
ATOM 749 C CA . LEU A 1 96 ? -11.793 -7.982 11.525 1.00 98.81 96 LEU A CA 1
ATOM 750 C C . LEU A 1 96 ? -10.367 -8.561 11.520 1.00 98.81 96 LEU A C 1
ATOM 752 O O . LEU A 1 96 ? -10.039 -9.343 10.626 1.00 98.81 96 LEU A O 1
ATOM 756 N N . ARG A 1 97 ? -9.524 -8.227 12.510 1.00 98.75 97 ARG A N 1
ATOM 757 C CA . ARG A 1 97 ? -8.180 -8.821 12.657 1.00 98.75 97 ARG A CA 1
ATOM 758 C C . ARG A 1 97 ? -8.267 -10.336 12.808 1.00 98.75 97 ARG A C 1
ATOM 760 O O . ARG A 1 97 ? -7.587 -11.048 12.072 1.00 98.75 97 ARG A O 1
ATOM 767 N N . GLU A 1 98 ? -9.097 -10.823 13.727 1.00 98.75 98 GLU A N 1
ATOM 768 C CA . GLU A 1 98 ? -9.244 -12.261 13.976 1.00 98.75 98 GLU A CA 1
ATOM 769 C C . GLU A 1 98 ? -9.800 -12.992 12.751 1.00 98.75 98 GLU A C 1
ATOM 771 O O . GLU A 1 98 ? -9.303 -14.058 12.390 1.00 98.75 98 GLU A O 1
ATOM 776 N N . PHE A 1 99 ? -10.752 -12.389 12.033 1.00 98.62 99 PHE A N 1
ATOM 777 C CA . PHE A 1 99 ? -11.234 -12.923 10.763 1.00 98.62 99 PHE A CA 1
ATOM 778 C C . PHE A 1 99 ? -10.100 -13.052 9.740 1.00 98.62 99 PHE A C 1
ATOM 780 O O . PHE A 1 99 ? -9.956 -14.104 9.122 1.00 98.62 99 PHE A O 1
ATOM 787 N N . ILE A 1 100 ? -9.259 -12.025 9.578 1.00 98.50 100 ILE A N 1
ATOM 788 C CA . ILE A 1 100 ? -8.132 -12.059 8.634 1.00 98.50 100 ILE A CA 1
ATOM 789 C C . ILE A 1 100 ? -7.115 -13.144 9.018 1.00 98.50 100 ILE A C 1
ATOM 791 O O . ILE A 1 100 ? -6.587 -13.839 8.143 1.00 98.50 100 ILE A O 1
ATOM 795 N N . LEU A 1 101 ? -6.835 -13.313 10.311 1.00 98.44 101 LEU A N 1
ATOM 796 C CA . LEU A 1 101 ? -5.813 -14.236 10.812 1.00 98.44 101 LEU A CA 1
ATOM 797 C C . LEU A 1 101 ? -6.313 -15.677 10.992 1.00 98.44 101 LEU A C 1
ATOM 799 O O . LEU A 1 101 ? -5.492 -16.590 10.969 1.00 98.44 101 LEU A O 1
ATOM 803 N N . SER A 1 102 ? -7.621 -15.922 11.058 1.00 98.25 102 SER A N 1
ATOM 804 C CA . SER A 1 102 ? -8.197 -17.268 11.209 1.00 98.25 102 SER A CA 1
ATOM 805 C C . SER A 1 102 ? -7.683 -18.261 10.162 1.00 98.25 102 SER A C 1
ATOM 807 O O . SER A 1 102 ? -7.652 -17.947 8.973 1.00 98.25 102 SER A O 1
ATOM 809 N N . SER A 1 103 ? -7.309 -19.477 10.567 1.00 95.31 103 SER A N 1
ATOM 810 C CA . SER A 1 103 ? -6.890 -20.544 9.642 1.00 95.31 103 SER A CA 1
ATOM 811 C C . SER A 1 103 ? -7.964 -20.922 8.622 1.00 95.31 103 SER A C 1
ATOM 813 O O . SER A 1 103 ? -7.624 -21.403 7.544 1.00 95.31 103 SER A O 1
ATOM 815 N N . ASP A 1 104 ? -9.231 -20.678 8.956 1.00 97.19 104 ASP A N 1
ATOM 816 C CA . ASP A 1 104 ? -10.380 -21.031 8.124 1.00 97.19 104 ASP A CA 1
ATOM 817 C C . ASP A 1 104 ? -10.655 -19.979 7.039 1.00 97.19 104 ASP A C 1
ATOM 819 O O . ASP A 1 104 ? -11.317 -20.273 6.047 1.00 97.19 104 ASP A O 1
ATOM 823 N N . THR A 1 105 ? -10.120 -18.764 7.199 1.00 97.56 105 THR A N 1
ATOM 824 C CA . THR A 1 105 ? -10.268 -17.676 6.227 1.00 97.56 105 THR A CA 1
ATOM 825 C C . THR A 1 105 ? -9.207 -17.787 5.138 1.00 97.56 105 THR A C 1
ATOM 827 O O . THR A 1 105 ? -8.006 -17.628 5.406 1.00 97.56 105 THR A O 1
ATOM 830 N N . ILE A 1 106 ? -9.648 -17.993 3.894 1.00 96.31 106 ILE A N 1
ATOM 831 C CA . ILE A 1 106 ? -8.777 -18.117 2.718 1.00 96.31 106 ILE A CA 1
ATOM 832 C C . ILE A 1 106 ? -8.703 -16.812 1.910 1.00 96.31 106 ILE A C 1
ATOM 834 O O . ILE A 1 106 ? -9.475 -15.875 2.109 1.00 96.31 106 ILE A O 1
ATOM 838 N N . GLY A 1 107 ? -7.768 -16.739 0.956 1.00 95.94 107 GLY A N 1
ATOM 839 C CA . GLY A 1 107 ? -7.546 -15.535 0.145 1.00 95.94 107 GLY A CA 1
ATOM 840 C C . GLY A 1 107 ? -8.786 -15.039 -0.613 1.00 95.94 107 GLY A C 1
ATOM 841 O O . GLY A 1 107 ? -8.970 -13.832 -0.750 1.00 95.94 107 GLY A O 1
ATOM 842 N N . GLU A 1 108 ? -9.667 -15.941 -1.055 1.00 96.94 108 GLU A N 1
ATOM 843 C CA . GLU A 1 108 ? -10.917 -15.568 -1.735 1.00 96.94 108 GLU A CA 1
ATOM 844 C C . GLU A 1 108 ? -11.937 -14.919 -0.786 1.00 96.94 108 GLU A C 1
ATOM 846 O O . GLU A 1 108 ? -12.606 -13.957 -1.172 1.00 96.94 108 GLU A O 1
ATOM 851 N N . ASP A 1 109 ? -11.995 -15.348 0.479 1.00 97.62 109 ASP A N 1
ATOM 852 C CA . ASP A 1 109 ? -12.823 -14.691 1.497 1.00 97.62 109 ASP A CA 1
ATOM 853 C C . ASP A 1 109 ? -12.325 -13.270 1.761 1.00 97.62 109 ASP A C 1
ATOM 855 O O . ASP A 1 109 ? -13.117 -12.327 1.814 1.00 97.62 109 ASP A O 1
ATOM 859 N N . LEU A 1 110 ? -11.001 -13.094 1.852 1.00 97.81 110 LEU A N 1
ATOM 860 C CA . LEU A 1 110 ? -10.376 -11.784 2.036 1.00 97.81 110 LEU A CA 1
ATOM 861 C C . LEU A 1 110 ? -10.654 -10.850 0.852 1.00 97.81 110 LEU A C 1
ATOM 863 O O . LEU A 1 110 ? -11.023 -9.697 1.065 1.00 97.81 110 LEU A O 1
ATOM 867 N N . LYS A 1 111 ? -10.543 -11.339 -0.392 1.00 97.00 111 LYS A N 1
ATOM 868 C CA . LYS A 1 111 ? -10.887 -10.570 -1.605 1.00 97.00 111 LYS A CA 1
ATOM 869 C C . LYS A 1 111 ? -12.366 -10.197 -1.659 1.00 97.00 111 LYS A C 1
ATOM 871 O O . LYS A 1 111 ? -12.721 -9.133 -2.160 1.00 97.00 111 LYS A O 1
ATOM 876 N N . ARG A 1 112 ? -13.250 -11.070 -1.175 1.00 97.31 112 ARG A N 1
ATOM 877 C CA . ARG A 1 112 ? -14.681 -10.777 -1.092 1.00 97.31 112 ARG A CA 1
ATOM 878 C C . ARG A 1 112 ? -14.946 -9.688 -0.056 1.00 97.31 112 ARG A C 1
ATOM 880 O O . ARG A 1 112 ? -15.618 -8.712 -0.382 1.00 97.31 112 ARG A O 1
ATOM 887 N N . ILE A 1 113 ? -14.439 -9.858 1.166 1.00 97.75 113 ILE A N 1
ATOM 888 C CA . ILE A 1 113 ? -14.652 -8.928 2.282 1.00 97.75 113 ILE A CA 1
ATOM 889 C C . ILE A 1 113 ? -13.997 -7.570 2.021 1.00 97.75 113 ILE A C 1
ATOM 891 O O . ILE A 1 113 ? -14.590 -6.556 2.380 1.00 97.75 113 ILE A O 1
ATOM 895 N N . SER A 1 114 ? -12.853 -7.515 1.328 1.00 97.56 114 SER A N 1
ATOM 896 C CA . SER A 1 114 ? -12.171 -6.252 1.010 1.00 97.56 114 SER A CA 1
ATOM 897 C C . SER A 1 114 ? -13.044 -5.275 0.223 1.00 97.56 114 SER A C 1
ATOM 899 O O . SER A 1 114 ? -12.904 -4.070 0.391 1.00 97.56 114 SER A O 1
ATOM 901 N N . ARG A 1 115 ? -14.017 -5.766 -0.557 1.00 98.19 115 ARG A N 1
ATOM 902 C CA . ARG A 1 115 ? -14.984 -4.912 -1.264 1.00 98.19 115 ARG A CA 1
ATOM 903 C C . ARG A 1 115 ? -15.921 -4.143 -0.332 1.00 98.19 115 ARG A C 1
ATOM 905 O O . ARG A 1 115 ? -16.581 -3.223 -0.792 1.00 98.19 115 ARG A O 1
ATOM 912 N N . GLY A 1 116 ? -16.045 -4.546 0.929 1.00 98.38 116 GLY A N 1
ATOM 913 C CA . GLY A 1 116 ? -16.825 -3.846 1.949 1.00 98.38 116 GLY A CA 1
ATOM 914 C C . GLY A 1 116 ? -15.994 -2.924 2.844 1.00 98.38 116 GLY A C 1
ATOM 915 O O . GLY A 1 116 ? -16.563 -2.344 3.764 1.00 98.38 116 GLY A O 1
ATOM 916 N N . LEU A 1 117 ? -14.679 -2.827 2.624 1.00 98.38 117 LEU A N 1
ATOM 917 C CA . LEU A 1 117 ? -13.757 -2.058 3.459 1.00 98.38 117 LEU A CA 1
ATOM 918 C C . LEU A 1 117 ? -13.338 -0.762 2.761 1.00 98.38 117 LEU A C 1
ATOM 920 O O . LEU A 1 117 ? -13.101 -0.757 1.555 1.00 98.38 117 LEU A O 1
ATOM 924 N N . ASN A 1 118 ? -13.186 0.312 3.536 1.00 97.69 118 ASN A N 1
ATOM 925 C CA . ASN A 1 118 ? -12.484 1.520 3.102 1.00 97.69 118 ASN A CA 1
ATOM 926 C C . ASN A 1 118 ? -11.029 1.526 3.606 1.00 97.69 118 ASN A C 1
ATOM 928 O O . ASN A 1 118 ? -10.608 0.665 4.389 1.00 97.69 118 ASN A O 1
ATOM 932 N N . SER A 1 119 ? -10.259 2.517 3.161 1.00 98.12 119 SER A N 1
ATOM 933 C CA . SER A 1 119 ? -8.848 2.675 3.525 1.00 98.12 119 SER A CA 1
ATOM 934 C C . SER A 1 119 ? -8.639 2.825 5.033 1.00 98.12 119 SER A C 1
ATOM 936 O O . SER A 1 119 ? -7.706 2.242 5.585 1.00 98.12 119 SER A O 1
ATOM 938 N N . GLU A 1 120 ? -9.515 3.544 5.730 1.00 98.44 120 GLU A N 1
ATOM 939 C CA . GLU A 1 120 ? -9.435 3.757 7.173 1.00 98.44 120 GLU A CA 1
ATOM 940 C C . GLU A 1 120 ? -9.663 2.458 7.955 1.00 98.44 120 GLU A C 1
ATOM 942 O O . GLU A 1 120 ? -8.936 2.196 8.909 1.00 98.44 120 GLU A O 1
ATOM 947 N N . MET A 1 121 ? -10.594 1.592 7.549 1.00 98.69 121 MET A N 1
ATOM 948 C CA . MET A 1 121 ? -10.773 0.271 8.171 1.00 98.69 121 MET A CA 1
ATOM 949 C C . MET A 1 121 ? -9.542 -0.619 7.975 1.00 98.69 121 MET A C 1
ATOM 951 O O . MET A 1 121 ? -9.105 -1.292 8.911 1.00 98.69 121 MET A O 1
ATOM 955 N N . ILE A 1 122 ? -8.956 -0.599 6.772 1.00 98.56 122 ILE A N 1
ATOM 956 C CA . ILE A 1 122 ? -7.725 -1.340 6.460 1.00 98.56 122 ILE A CA 1
ATOM 957 C C . ILE A 1 122 ? -6.563 -0.804 7.310 1.00 98.56 122 ILE A C 1
ATOM 959 O O . ILE A 1 122 ? -5.796 -1.577 7.889 1.00 98.56 122 ILE A O 1
ATOM 963 N N . ALA A 1 123 ? -6.450 0.516 7.459 1.00 98.69 123 ALA A N 1
ATOM 964 C CA . ALA A 1 123 ? -5.448 1.134 8.318 1.00 98.69 123 ALA A CA 1
ATOM 965 C C . ALA A 1 123 ? -5.678 0.799 9.801 1.00 98.69 123 ALA A C 1
ATOM 967 O O . ALA A 1 123 ? -4.713 0.533 10.519 1.00 98.69 123 ALA A O 1
ATOM 968 N N . ALA A 1 124 ? -6.931 0.775 10.260 1.00 98.69 124 ALA A N 1
ATOM 969 C CA . ALA A 1 124 ? -7.290 0.462 11.639 1.00 98.69 124 ALA A CA 1
ATOM 970 C C . ALA A 1 124 ? -6.837 -0.943 12.038 1.00 98.69 124 ALA A C 1
ATOM 972 O O . ALA A 1 124 ? -6.147 -1.107 13.045 1.00 98.69 124 ALA A O 1
ATOM 973 N N . VAL A 1 125 ? -7.164 -1.945 11.216 1.00 98.81 125 VAL A N 1
ATOM 974 C CA . VAL A 1 125 ? -6.780 -3.333 11.493 1.00 98.81 125 VAL A CA 1
ATOM 975 C C . VAL A 1 125 ? -5.264 -3.521 11.418 1.00 98.81 125 VAL A C 1
ATOM 977 O O . VAL A 1 125 ? -4.677 -4.163 12.286 1.00 98.81 125 VAL A O 1
ATOM 980 N N . THR A 1 126 ? -4.603 -2.862 10.459 1.00 98.81 126 THR A N 1
ATOM 981 C CA . THR A 1 126 ? -3.135 -2.859 10.331 1.00 98.81 126 THR A CA 1
ATOM 982 C C . THR A 1 126 ? -2.453 -2.327 11.594 1.00 98.81 126 THR A C 1
ATOM 984 O O . THR A 1 126 ? -1.455 -2.884 12.045 1.00 98.81 126 THR A O 1
ATOM 987 N N . LYS A 1 127 ? -2.992 -1.264 12.207 1.00 98.69 127 LYS A N 1
ATOM 988 C CA . LYS A 1 127 ? -2.412 -0.633 13.408 1.00 98.69 127 LYS A CA 1
ATOM 989 C C . LYS A 1 127 ? -2.423 -1.540 14.638 1.00 98.69 127 LYS A C 1
ATOM 991 O O . LYS A 1 127 ? -1.607 -1.325 15.534 1.00 98.69 127 LYS A O 1
ATOM 996 N N . ILE A 1 128 ? -3.310 -2.532 14.701 1.00 98.62 128 ILE A N 1
ATOM 997 C CA . ILE A 1 128 ? -3.405 -3.471 15.831 1.00 98.62 128 ILE A CA 1
ATOM 998 C C . ILE A 1 128 ? -2.765 -4.838 15.541 1.00 98.62 128 ILE A C 1
ATOM 1000 O O . ILE A 1 128 ? -2.882 -5.754 16.352 1.00 98.62 128 ILE A O 1
ATOM 1004 N N . MET A 1 129 ? -2.093 -4.990 14.399 1.00 98.75 129 MET A N 1
ATOM 1005 C CA . MET A 1 129 ? -1.397 -6.217 14.013 1.00 98.75 129 MET A CA 1
ATOM 1006 C C . MET A 1 129 ? 0.079 -6.189 14.423 1.00 98.75 129 MET A C 1
ATOM 1008 O O . MET A 1 129 ? 0.753 -5.162 14.341 1.00 98.75 129 MET A O 1
ATOM 1012 N N . SER A 1 130 ? 0.591 -7.347 14.844 1.00 98.62 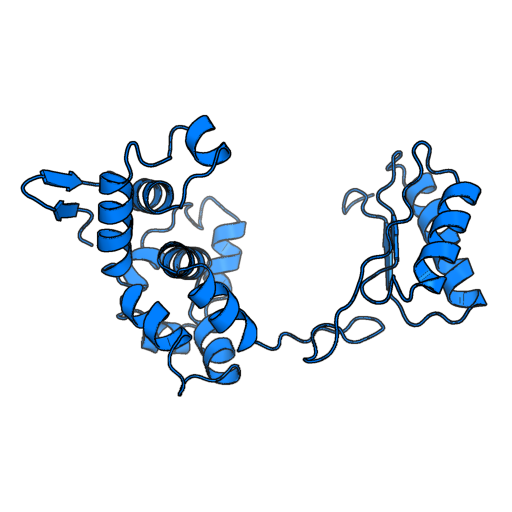130 SER A N 1
ATOM 1013 C CA . SER A 1 130 ? 2.029 -7.570 15.024 1.00 98.62 130 SER A CA 1
ATOM 1014 C C . SER A 1 130 ? 2.749 -7.715 13.674 1.00 98.62 130 SER A C 1
ATOM 1016 O O . SER A 1 130 ? 2.120 -7.952 12.645 1.00 98.62 130 SER A O 1
ATOM 1018 N N . ASN A 1 131 ? 4.086 -7.668 13.659 1.00 98.62 131 ASN A N 1
ATOM 1019 C CA . ASN A 1 131 ? 4.846 -7.937 12.430 1.00 98.62 131 ASN A CA 1
ATOM 1020 C C . ASN A 1 131 ? 4.547 -9.330 11.848 1.00 98.62 131 ASN A C 1
ATOM 1022 O O . ASN A 1 131 ? 4.465 -9.480 10.630 1.00 98.62 131 ASN A O 1
ATOM 1026 N N . LEU A 1 132 ? 4.373 -10.342 12.706 1.00 98.50 132 LEU A N 1
ATOM 1027 C CA . LEU A 1 132 ? 4.053 -11.697 12.258 1.00 98.50 132 LEU A CA 1
ATOM 1028 C C . LEU A 1 132 ? 2.628 -11.775 11.705 1.00 98.50 132 LEU A C 1
ATOM 1030 O O . LEU A 1 132 ? 2.419 -12.422 10.682 1.00 98.50 132 LEU A O 1
ATOM 1034 N N . ASP A 1 133 ? 1.680 -11.072 12.329 1.00 98.56 133 ASP A N 1
ATOM 1035 C CA . ASP A 1 133 ? 0.301 -10.974 11.843 1.00 98.56 133 ASP A CA 1
ATOM 1036 C C . ASP A 1 133 ? 0.279 -10.379 10.430 1.00 98.56 133 ASP A C 1
ATOM 1038 O O . ASP A 1 133 ? -0.370 -10.931 9.546 1.00 98.56 133 ASP A O 1
ATOM 1042 N N . LEU A 1 134 ? 1.028 -9.293 10.197 1.00 98.62 134 LEU A N 1
ATOM 1043 C CA . LEU A 1 134 ? 1.107 -8.624 8.895 1.00 98.62 134 LEU A CA 1
ATOM 1044 C C . LEU A 1 134 ? 1.680 -9.546 7.812 1.00 98.62 134 LEU A C 1
ATOM 1046 O O . LEU A 1 134 ? 1.110 -9.646 6.726 1.00 98.62 134 LEU A O 1
ATOM 1050 N N . VAL A 1 135 ? 2.776 -10.251 8.110 1.00 98.12 135 VAL A N 1
ATOM 1051 C CA . VAL A 1 135 ? 3.385 -11.217 7.179 1.00 98.12 135 VAL A CA 1
ATOM 1052 C C . VAL A 1 135 ? 2.425 -12.371 6.888 1.00 98.12 135 VAL A C 1
ATOM 1054 O O . VAL A 1 135 ? 2.240 -12.752 5.731 1.00 98.12 135 VAL A O 1
ATOM 1057 N N . PHE A 1 136 ? 1.787 -12.917 7.923 1.00 97.44 136 PHE A N 1
ATOM 1058 C CA . PHE A 1 136 ? 0.871 -14.043 7.790 1.00 97.44 136 PHE A CA 1
ATOM 1059 C C . PHE A 1 136 ? -0.393 -13.669 7.007 1.00 97.44 136 PHE A C 1
ATOM 1061 O O . PHE A 1 136 ? -0.772 -14.387 6.081 1.00 97.44 136 PHE A O 1
ATOM 1068 N N . ALA A 1 137 ? -1.009 -12.528 7.325 1.00 97.12 137 ALA A N 1
ATOM 1069 C CA . ALA A 1 137 ? -2.172 -12.000 6.621 1.00 97.12 137 ALA A CA 1
ATOM 1070 C C . ALA A 1 137 ? -1.864 -11.743 5.139 1.00 97.12 137 ALA A C 1
ATOM 1072 O O . ALA A 1 137 ? -2.610 -12.197 4.270 1.00 97.12 137 ALA A O 1
ATOM 1073 N N . ALA A 1 138 ? -0.741 -11.080 4.837 1.00 96.62 138 ALA A N 1
ATOM 1074 C CA . ALA A 1 138 ? -0.339 -10.789 3.463 1.00 96.62 138 ALA A CA 1
ATOM 1075 C C . ALA A 1 138 ? -0.098 -12.068 2.641 1.00 96.62 138 ALA A C 1
ATOM 1077 O O . ALA A 1 138 ? -0.513 -12.141 1.489 1.00 96.62 138 ALA A O 1
ATOM 1078 N N . ASN A 1 139 ? 0.489 -13.112 3.239 1.00 95.44 139 ASN A N 1
ATOM 1079 C CA . ASN A 1 139 ? 0.764 -14.390 2.568 1.00 95.44 139 ASN A CA 1
ATOM 1080 C C . ASN A 1 139 ? -0.507 -15.172 2.154 1.00 95.44 139 ASN A C 1
ATOM 1082 O O . ASN A 1 139 ? -0.463 -16.061 1.291 1.00 95.44 139 ASN A O 1
ATOM 1086 N N . LYS A 1 140 ? -1.666 -14.869 2.753 1.00 95.44 140 LYS A N 1
ATOM 1087 C CA . LYS A 1 140 ? -2.945 -15.472 2.344 1.00 95.44 140 LYS A CA 1
ATOM 1088 C C . LYS A 1 140 ? -3.453 -14.931 1.013 1.00 95.44 140 LYS A C 1
ATOM 1090 O O . LYS A 1 140 ? -4.167 -15.643 0.309 1.00 95.44 140 LYS A O 1
ATOM 1095 N N . LEU A 1 141 ? -3.104 -13.692 0.679 1.00 93.62 141 LEU A N 1
ATOM 1096 C CA . LEU A 1 141 ? -3.564 -13.023 -0.526 1.00 93.62 141 LEU A CA 1
ATOM 1097 C C . LEU A 1 141 ? -2.654 -13.350 -1.711 1.00 93.62 141 LEU A C 1
ATOM 1099 O O . LEU A 1 141 ? -1.433 -13.308 -1.621 1.00 93.62 141 LEU A O 1
ATOM 1103 N N . GLU A 1 142 ? -3.279 -13.636 -2.848 1.00 95.06 142 GLU A N 1
ATOM 1104 C CA . GLU A 1 142 ? -2.613 -13.715 -4.145 1.00 95.06 142 GLU A CA 1
ATOM 1105 C C . GLU A 1 142 ? -3.290 -12.705 -5.077 1.00 95.06 142 GLU A C 1
ATOM 1107 O O . GLU A 1 142 ? -4.456 -12.871 -5.460 1.00 95.06 142 GLU A O 1
ATOM 1112 N N . VAL A 1 143 ? -2.580 -11.612 -5.368 1.00 96.12 143 VAL A N 1
ATOM 1113 C CA . VAL A 1 143 ? -3.070 -10.487 -6.176 1.00 96.12 143 VAL A CA 1
ATOM 1114 C C . VAL A 1 143 ? -2.325 -10.494 -7.503 1.00 96.12 143 VAL A C 1
ATOM 1116 O O . VAL A 1 143 ? -1.248 -9.917 -7.627 1.00 96.12 143 VAL A O 1
ATOM 1119 N N . VAL A 1 144 ? -2.904 -11.176 -8.491 1.00 96.56 144 VAL A N 1
ATOM 1120 C CA . VAL A 1 144 ? -2.319 -11.290 -9.831 1.00 96.56 144 VAL A CA 1
ATOM 1121 C C . VAL A 1 144 ? -2.835 -10.164 -10.717 1.00 96.56 144 VAL A C 1
ATOM 1123 O O . VAL A 1 144 ? -4.045 -10.001 -10.883 1.00 96.56 144 VAL A O 1
ATOM 1126 N N . THR A 1 145 ? -1.924 -9.411 -11.325 1.00 97.19 145 THR A N 1
ATOM 1127 C CA . THR A 1 145 ? -2.245 -8.423 -12.366 1.00 97.19 145 THR A CA 1
ATOM 1128 C C . THR A 1 145 ? -1.501 -8.756 -13.654 1.00 97.19 145 THR A C 1
ATOM 1130 O O . THR A 1 145 ? -0.552 -9.542 -13.652 1.00 97.19 145 THR A O 1
ATOM 1133 N N . LYS A 1 146 ? -1.956 -8.207 -14.786 1.00 97.56 146 LYS A N 1
ATOM 1134 C CA . LYS A 1 146 ? -1.352 -8.467 -16.095 1.00 97.56 146 LYS A CA 1
ATOM 1135 C C . LYS A 1 146 ? -1.259 -7.193 -16.927 1.00 97.56 146 LYS A C 1
ATOM 1137 O O . LYS A 1 146 ? -2.261 -6.524 -17.156 1.00 97.56 146 LYS A O 1
ATOM 1142 N N . CYS A 1 147 ? -0.055 -6.925 -17.421 1.00 97.06 147 CYS A N 1
ATOM 1143 C CA . CYS A 1 147 ? 0.198 -6.013 -18.534 1.00 97.06 147 CYS A CA 1
ATOM 1144 C C . CYS A 1 147 ? 0.663 -6.868 -19.729 1.00 97.06 147 CYS A C 1
ATOM 1146 O O . CYS A 1 147 ? -0.104 -7.707 -20.201 1.00 97.06 147 CYS A O 1
ATOM 1148 N N . ASN A 1 148 ? 1.924 -6.758 -20.161 1.00 97.69 148 ASN A N 1
ATOM 1149 C CA . ASN A 1 148 ? 2.499 -7.683 -21.147 1.00 97.69 148 ASN A CA 1
ATOM 1150 C C . ASN A 1 148 ? 2.646 -9.101 -20.570 1.00 97.69 148 ASN A C 1
ATOM 1152 O O . ASN A 1 148 ? 2.237 -10.079 -21.199 1.00 97.69 148 ASN A O 1
ATOM 1156 N N . ILE A 1 149 ? 3.156 -9.204 -19.339 1.00 96.94 149 ILE A N 1
ATOM 1157 C CA . ILE A 1 149 ? 3.205 -10.446 -18.558 1.00 96.94 149 ILE A CA 1
ATOM 1158 C C . ILE A 1 149 ? 2.398 -10.320 -17.262 1.00 96.94 149 ILE A C 1
ATOM 1160 O O . ILE A 1 149 ? 1.945 -9.229 -16.902 1.00 96.94 149 ILE A O 1
ATOM 1164 N N . SER A 1 150 ? 2.156 -11.458 -16.608 1.00 97.62 150 SER A N 1
ATOM 1165 C CA . SER A 1 150 ? 1.445 -11.524 -15.324 1.00 97.62 150 SER A CA 1
ATOM 1166 C C . SER A 1 150 ? 2.432 -11.460 -14.160 1.00 97.62 150 SER A C 1
ATOM 1168 O O . SER A 1 150 ? 3.475 -12.105 -14.235 1.00 97.62 150 SER A O 1
ATOM 1170 N N . ILE A 1 151 ? 2.081 -10.724 -13.107 1.00 97.75 151 ILE A N 1
ATOM 1171 C CA . ILE A 1 151 ? 2.871 -10.535 -11.883 1.00 97.75 151 ILE A CA 1
ATOM 1172 C C . ILE A 1 151 ? 1.994 -10.796 -10.653 1.00 97.75 151 ILE A C 1
ATOM 1174 O O . ILE A 1 151 ? 0.806 -10.463 -10.664 1.00 97.75 151 ILE A O 1
ATOM 1178 N N . GLY A 1 152 ? 2.581 -11.357 -9.590 1.00 95.69 152 GLY A N 1
ATOM 1179 C CA . GLY A 1 152 ? 1.932 -11.547 -8.286 1.00 95.69 152 GLY A CA 1
ATOM 1180 C C . GLY A 1 152 ? 1.556 -12.991 -7.942 1.00 95.69 152 GLY A C 1
ATOM 1181 O O . GLY A 1 152 ? 0.911 -13.218 -6.920 1.00 95.69 152 GLY A O 1
ATOM 1182 N N . GLN A 1 153 ? 1.944 -13.965 -8.770 1.00 95.56 153 GLN A N 1
ATOM 1183 C CA . GLN A 1 153 ? 1.719 -15.386 -8.509 1.00 95.56 153 GLN A CA 1
ATOM 1184 C C . GLN A 1 153 ? 2.614 -15.896 -7.374 1.00 95.56 153 GLN A C 1
ATOM 1186 O O . GLN A 1 153 ? 3.791 -15.528 -7.267 1.00 95.56 153 GLN A O 1
ATOM 1191 N N . LYS A 1 154 ? 2.097 -16.822 -6.568 1.00 95.25 154 LYS A N 1
ATOM 1192 C CA . LYS A 1 154 ? 2.895 -17.520 -5.555 1.00 95.25 154 LYS A CA 1
ATOM 1193 C C . LYS A 1 154 ? 4.066 -18.267 -6.194 1.00 95.25 154 LYS A C 1
ATOM 1195 O O . LYS A 1 154 ? 3.941 -18.876 -7.252 1.00 95.25 154 LYS A O 1
ATOM 1200 N N . GLY A 1 155 ? 5.215 -18.224 -5.520 1.00 95.88 155 GLY A N 1
ATOM 1201 C CA . GLY A 1 155 ? 6.459 -18.828 -6.008 1.00 95.88 155 GLY A CA 1
ATOM 1202 C C . GLY A 1 155 ? 7.232 -17.967 -7.011 1.00 95.88 155 GLY A C 1
ATOM 1203 O O . GLY A 1 155 ? 8.274 -18.405 -7.488 1.00 95.88 155 GLY A O 1
ATOM 1204 N N . THR A 1 156 ? 6.765 -16.749 -7.304 1.00 96.69 156 THR A N 1
ATOM 1205 C CA . THR A 1 156 ? 7.485 -15.775 -8.136 1.00 96.69 156 THR A CA 1
ATOM 1206 C C . THR A 1 156 ? 7.862 -14.543 -7.316 1.00 96.69 156 THR A C 1
ATOM 1208 O O . THR A 1 156 ? 7.122 -14.132 -6.422 1.00 96.69 156 THR A O 1
ATOM 1211 N N . LEU A 1 157 ? 9.024 -13.961 -7.609 1.00 96.81 157 LEU A N 1
ATOM 1212 C CA . LEU A 1 157 ? 9.448 -12.669 -7.079 1.00 96.81 157 LEU A CA 1
ATOM 1213 C C . LEU A 1 157 ? 9.945 -11.831 -8.251 1.00 96.81 157 LEU A C 1
ATOM 1215 O O . LEU A 1 157 ? 11.014 -12.103 -8.790 1.00 96.81 157 LEU A O 1
ATOM 1219 N N . ALA A 1 158 ? 9.150 -10.837 -8.629 1.00 97.50 158 ALA A N 1
ATOM 1220 C CA . ALA A 1 158 ? 9.472 -9.950 -9.732 1.00 97.50 158 ALA A CA 1
ATOM 1221 C C . ALA A 1 158 ? 10.306 -8.754 -9.267 1.00 97.50 158 ALA A C 1
ATOM 1223 O O . ALA A 1 158 ? 10.197 -8.299 -8.125 1.00 97.50 158 ALA A O 1
ATOM 1224 N N . SER A 1 159 ? 11.122 -8.219 -10.169 1.00 98.19 159 SER A N 1
ATOM 1225 C CA . SER A 1 159 ? 12.048 -7.128 -9.902 1.00 98.19 159 SER A CA 1
ATOM 1226 C C . SER A 1 159 ? 11.924 -6.022 -10.940 1.00 98.19 159 SER A C 1
ATOM 1228 O O . SER A 1 159 ? 11.877 -6.259 -12.150 1.00 98.19 159 SER A O 1
ATOM 1230 N N . ARG A 1 160 ? 11.914 -4.778 -10.460 1.00 98.44 160 ARG A N 1
ATOM 1231 C CA . ARG A 1 160 ? 12.062 -3.603 -11.315 1.00 98.44 160 ARG A CA 1
ATOM 1232 C C . ARG A 1 160 ? 13.529 -3.442 -11.700 1.00 98.44 160 ARG A C 1
ATOM 1234 O O . ARG A 1 160 ? 14.399 -3.422 -10.834 1.00 98.44 160 ARG A O 1
ATOM 1241 N N . LEU A 1 161 ? 13.786 -3.208 -12.983 1.00 98.31 161 LEU A N 1
ATOM 1242 C CA . LEU A 1 161 ? 15.087 -2.763 -13.467 1.00 98.31 161 LEU A CA 1
ATOM 1243 C C . LEU A 1 161 ? 15.028 -1.261 -13.759 1.00 98.31 161 LEU A C 1
ATOM 1245 O O . LEU A 1 161 ? 14.350 -0.827 -14.688 1.00 98.31 161 LEU A O 1
ATOM 1249 N N . GLN A 1 162 ? 15.719 -0.464 -12.943 1.00 97.75 162 GLN A N 1
ATOM 1250 C CA . GLN A 1 162 ? 15.752 0.998 -13.042 1.00 97.75 162 GLN A CA 1
ATOM 1251 C C . GLN A 1 162 ? 17.182 1.491 -13.315 1.00 97.75 162 GLN A C 1
ATOM 1253 O O . GLN A 1 162 ? 17.895 1.857 -12.379 1.00 97.75 162 GLN A O 1
ATOM 1258 N N . PRO A 1 163 ? 17.630 1.487 -14.582 1.00 96.00 163 PRO A N 1
ATOM 1259 C CA . PRO A 1 163 ? 18.988 1.876 -14.949 1.00 96.00 163 PRO A CA 1
ATOM 1260 C C . PRO A 1 163 ? 19.145 3.404 -15.019 1.00 96.00 163 PRO A C 1
ATOM 1262 O O . PRO A 1 163 ? 19.399 3.986 -16.070 1.00 96.00 163 PRO A O 1
ATOM 1265 N N . ASN A 1 164 ? 18.974 4.080 -13.885 1.00 92.81 164 ASN A N 1
ATOM 1266 C CA . ASN A 1 164 ? 19.139 5.528 -13.801 1.00 92.81 164 ASN A CA 1
ATOM 1267 C C . ASN A 1 164 ? 20.595 5.947 -14.048 1.00 92.81 164 ASN A C 1
ATOM 1269 O O . ASN A 1 164 ? 21.524 5.358 -13.494 1.00 92.81 164 ASN A O 1
ATOM 1273 N N . HIS A 1 165 ? 20.789 7.030 -14.801 1.00 93.69 165 HIS A N 1
ATOM 1274 C CA . HIS A 1 165 ? 22.091 7.666 -14.985 1.00 93.69 165 HIS A CA 1
ATOM 1275 C C . HIS A 1 165 ? 22.026 9.119 -14.486 1.00 93.69 165 HIS A C 1
ATOM 1277 O O . HIS A 1 165 ? 21.065 9.799 -14.829 1.00 93.69 165 HIS A O 1
ATOM 1283 N N . PRO A 1 166 ? 23.039 9.661 -13.773 1.00 92.88 166 PRO A N 1
ATOM 1284 C CA . PRO A 1 166 ? 23.002 11.029 -13.221 1.00 92.88 166 PRO A CA 1
ATOM 1285 C C . PRO A 1 166 ? 22.762 12.169 -14.225 1.00 92.88 166 PRO A C 1
ATOM 1287 O O . PRO A 1 166 ? 22.571 13.313 -13.833 1.00 92.88 166 PRO A O 1
ATOM 1290 N N . THR A 1 167 ? 22.846 11.868 -15.517 1.00 91.50 167 THR A N 1
ATOM 1291 C CA . THR A 1 167 ? 22.683 12.814 -16.630 1.00 91.50 167 THR A CA 1
ATOM 1292 C C . THR A 1 167 ? 21.875 12.213 -17.781 1.00 91.50 167 THR A C 1
ATOM 1294 O O . THR A 1 167 ? 22.011 12.661 -18.917 1.00 91.50 167 THR A O 1
ATOM 1297 N N . ASP A 1 168 ? 21.116 11.138 -17.529 1.00 90.50 168 ASP A N 1
ATOM 1298 C CA . ASP A 1 168 ? 20.294 10.456 -18.543 1.00 90.50 168 ASP A CA 1
ATOM 1299 C C . ASP A 1 168 ? 21.059 10.114 -19.834 1.00 90.50 168 ASP A C 1
ATOM 1301 O O . ASP A 1 168 ? 20.553 10.210 -20.959 1.00 90.50 168 ASP A O 1
ATOM 1305 N N . ARG A 1 169 ? 22.336 9.736 -19.689 1.00 92.06 169 ARG A N 1
ATOM 1306 C CA . ARG A 1 169 ? 23.143 9.280 -20.818 1.00 92.06 169 ARG A CA 1
ATOM 1307 C C . ARG A 1 169 ? 22.724 7.868 -21.178 1.00 92.06 169 ARG A C 1
ATOM 1309 O O . ARG A 1 169 ? 22.917 6.943 -20.390 1.00 92.06 169 ARG A O 1
ATOM 1316 N N . VAL A 1 170 ? 22.230 7.725 -22.405 1.00 91.94 170 VAL A N 1
ATOM 1317 C CA . VAL A 1 170 ? 21.741 6.456 -22.950 1.00 91.94 170 VAL A CA 1
ATOM 1318 C C . VAL A 1 170 ? 22.787 5.352 -22.809 1.00 91.94 170 VAL A C 1
ATOM 1320 O O . VAL A 1 170 ? 22.447 4.288 -22.321 1.00 91.94 170 VAL A O 1
ATOM 1323 N N . ASP A 1 171 ? 24.063 5.601 -23.110 1.00 93.56 171 ASP A N 1
ATOM 1324 C CA . ASP A 1 171 ? 25.102 4.561 -23.001 1.00 93.56 171 ASP A CA 1
ATOM 1325 C C . ASP A 1 171 ? 25.240 3.985 -21.584 1.00 93.56 171 ASP A C 1
ATOM 1327 O O . ASP A 1 171 ? 25.343 2.771 -21.407 1.00 93.56 171 ASP A O 1
ATOM 1331 N N . GLY A 1 172 ? 25.222 4.852 -20.565 1.00 94.50 172 GLY A N 1
ATOM 1332 C CA . GLY A 1 172 ? 25.347 4.435 -19.168 1.00 94.50 172 GLY A CA 1
ATOM 1333 C C . GLY A 1 172 ? 24.101 3.699 -18.680 1.00 94.50 172 GLY A C 1
ATOM 1334 O O . GLY A 1 172 ? 24.205 2.654 -18.039 1.00 94.50 172 GLY A O 1
ATOM 1335 N N . MET A 1 173 ? 22.924 4.195 -19.066 1.00 95.31 173 MET A N 1
ATOM 1336 C CA . MET A 1 173 ? 21.650 3.508 -18.853 1.00 95.31 173 MET A CA 1
ATOM 1337 C C . MET A 1 173 ? 21.657 2.119 -19.511 1.00 95.31 173 MET A C 1
ATOM 1339 O O . MET A 1 173 ? 21.322 1.125 -18.873 1.00 95.31 173 MET A O 1
ATOM 1343 N N . MET A 1 174 ? 22.096 2.017 -20.767 1.00 96.75 174 MET A N 1
ATOM 1344 C CA . MET A 1 174 ? 22.139 0.756 -21.508 1.00 96.75 174 MET A CA 1
ATOM 1345 C C . MET A 1 174 ? 23.114 -0.251 -20.901 1.00 96.75 174 MET A C 1
ATOM 1347 O O . MET A 1 174 ? 22.835 -1.449 -20.929 1.00 96.75 174 MET A O 1
ATOM 1351 N N . ALA A 1 175 ? 24.236 0.204 -20.340 1.00 97.00 175 ALA A N 1
ATOM 1352 C CA . ALA A 1 175 ? 25.157 -0.668 -19.617 1.00 97.00 175 ALA A CA 1
ATOM 1353 C C . ALA A 1 175 ? 24.478 -1.300 -18.389 1.00 97.00 175 ALA A C 1
ATOM 1355 O O . ALA A 1 175 ? 24.464 -2.524 -18.265 1.00 97.00 175 ALA A O 1
ATOM 1356 N N . SER A 1 176 ? 23.836 -0.483 -17.545 1.00 97.62 176 SER A N 1
ATOM 1357 C CA . SER A 1 176 ? 23.113 -0.961 -16.358 1.00 97.62 176 SER A CA 1
ATOM 1358 C C . SER A 1 176 ? 21.907 -1.839 -16.717 1.00 97.62 176 SER A C 1
ATOM 1360 O O . SER A 1 176 ? 21.643 -2.834 -16.045 1.00 97.62 176 SER A O 1
ATOM 1362 N N . LEU A 1 177 ? 21.210 -1.530 -17.815 1.00 97.75 177 LEU A N 1
ATOM 1363 C CA . LEU A 1 177 ? 20.105 -2.341 -18.324 1.00 97.75 177 LEU A CA 1
ATOM 1364 C C . LEU A 1 177 ? 20.578 -3.751 -18.705 1.00 97.75 177 LEU A C 1
ATOM 1366 O O . LEU A 1 177 ? 19.977 -4.743 -18.295 1.00 97.75 177 LEU A O 1
ATOM 1370 N N . LYS A 1 178 ? 21.667 -3.853 -19.475 1.00 98.00 178 LYS A N 1
ATOM 1371 C CA . LYS A 1 178 ? 22.230 -5.146 -19.894 1.00 98.00 178 LYS A CA 1
ATOM 1372 C C . LYS A 1 178 ? 22.707 -5.962 -18.696 1.00 98.00 178 LYS A C 1
ATOM 1374 O O . LYS A 1 178 ? 22.451 -7.162 -18.637 1.00 98.00 178 LYS A O 1
ATOM 1379 N N . GLU A 1 179 ? 23.362 -5.310 -17.738 1.00 98.38 179 GLU A N 1
ATOM 1380 C CA . GLU A 1 179 ? 23.793 -5.950 -16.497 1.00 98.38 179 GLU A CA 1
ATOM 1381 C C . GLU A 1 179 ? 22.596 -6.483 -15.700 1.00 98.38 179 GLU A C 1
ATOM 1383 O O . GLU A 1 179 ? 22.557 -7.672 -15.391 1.00 98.38 179 GLU A O 1
ATOM 1388 N N . GLY A 1 180 ? 21.579 -5.660 -15.436 1.00 98.19 180 GLY A N 1
ATOM 1389 C CA . GLY A 1 180 ? 20.412 -6.073 -14.655 1.00 98.19 180 GLY A CA 1
ATOM 1390 C C . GLY A 1 180 ? 19.653 -7.246 -15.276 1.00 98.19 180 GLY A C 1
ATOM 1391 O O . GLY A 1 180 ? 19.294 -8.193 -14.575 1.00 98.19 180 GLY A O 1
ATOM 1392 N N . LEU A 1 181 ? 19.480 -7.243 -16.601 1.00 98.06 181 LEU A N 1
ATOM 1393 C CA . LEU A 1 181 ? 18.861 -8.367 -17.309 1.00 98.06 181 LEU A CA 1
ATOM 1394 C C . LEU A 1 181 ? 19.667 -9.661 -17.180 1.00 98.06 181 LEU A C 1
ATOM 1396 O O . LEU A 1 181 ? 19.074 -10.733 -17.081 1.00 98.06 181 LEU A O 1
ATOM 1400 N N . SER A 1 182 ? 21.002 -9.584 -17.132 1.00 98.00 182 SER A N 1
ATOM 1401 C CA . SER A 1 182 ? 21.848 -10.770 -16.935 1.00 98.00 182 SER A CA 1
ATOM 1402 C C . SER A 1 182 ? 21.645 -11.437 -15.565 1.00 98.00 182 SER A C 1
ATOM 1404 O O . SER A 1 182 ? 21.873 -12.637 -15.433 1.00 98.00 182 SER A O 1
ATOM 1406 N N . TYR A 1 183 ? 21.136 -10.690 -14.577 1.00 98.25 183 TYR A N 1
ATOM 1407 C CA . TYR A 1 183 ? 20.726 -11.193 -13.261 1.00 98.25 183 TYR A CA 1
ATOM 1408 C C . TYR A 1 183 ? 19.236 -11.570 -13.182 1.00 98.25 183 TYR A C 1
ATOM 1410 O O . TYR A 1 183 ? 18.743 -11.895 -12.104 1.00 98.25 183 TYR A O 1
ATOM 1418 N N . GLY A 1 184 ? 18.500 -11.524 -14.298 1.00 97.38 184 GLY A N 1
ATOM 1419 C CA . GLY A 1 184 ? 17.064 -11.809 -14.328 1.00 97.38 184 GLY A CA 1
ATOM 1420 C C . GLY A 1 184 ? 16.188 -10.688 -13.761 1.00 97.38 184 GLY A C 1
ATOM 1421 O O . GLY A 1 184 ? 15.044 -10.941 -13.396 1.00 97.38 184 GLY A O 1
ATOM 1422 N N . MET A 1 185 ? 16.700 -9.457 -13.664 1.00 98.31 185 MET A N 1
ATOM 1423 C CA . MET A 1 185 ? 15.903 -8.302 -13.245 1.00 98.31 185 MET A CA 1
ATOM 1424 C C . MET A 1 185 ? 15.105 -7.715 -14.410 1.00 98.31 185 MET A C 1
ATOM 1426 O O . MET A 1 185 ? 15.551 -7.744 -15.553 1.00 98.31 185 MET A O 1
ATOM 1430 N N . GLY A 1 186 ? 13.985 -7.061 -14.099 1.00 97.94 186 GLY A N 1
ATOM 1431 C CA . GLY A 1 186 ? 13.235 -6.256 -15.060 1.00 97.94 186 GLY A CA 1
ATOM 1432 C C . GLY A 1 186 ? 11.974 -6.918 -15.583 1.00 97.94 186 GLY A C 1
ATOM 1433 O O . GLY A 1 186 ? 11.387 -6.382 -16.508 1.00 97.94 186 GLY A O 1
ATOM 1434 N N . ASP A 1 187 ? 11.532 -8.034 -15.011 1.00 97.81 187 ASP A N 1
ATOM 1435 C CA . ASP A 1 187 ? 10.250 -8.677 -15.310 1.00 97.81 187 ASP A CA 1
ATOM 1436 C C . ASP A 1 187 ? 9.048 -7.902 -14.736 1.00 97.81 187 ASP A C 1
ATOM 1438 O O . ASP A 1 187 ? 7.962 -7.940 -15.311 1.00 97.81 187 ASP A O 1
ATOM 1442 N N . ALA A 1 188 ? 9.233 -7.143 -13.647 1.00 98.12 188 ALA A N 1
ATOM 1443 C CA . ALA A 1 188 ? 8.176 -6.268 -13.140 1.00 98.12 188 ALA A CA 1
ATOM 1444 C C . ALA A 1 188 ? 7.955 -5.041 -14.034 1.00 98.12 188 ALA A C 1
ATOM 1446 O O . ALA A 1 188 ? 6.812 -4.641 -14.243 1.00 98.12 188 ALA A O 1
ATOM 1447 N N . VAL A 1 189 ? 9.058 -4.413 -14.462 1.00 98.56 189 VAL A N 1
ATOM 1448 C CA . VAL A 1 189 ? 9.125 -3.271 -15.389 1.00 98.56 189 VAL A CA 1
ATOM 1449 C C . VAL A 1 189 ? 10.596 -2.897 -15.630 1.00 98.56 189 VAL A C 1
ATOM 1451 O O . VAL A 1 189 ? 11.403 -2.901 -14.691 1.00 98.56 189 VAL A O 1
ATOM 1454 N N . ILE A 1 190 ? 10.943 -2.502 -16.857 1.00 98.38 190 ILE A N 1
ATOM 1455 C CA . ILE A 1 190 ? 12.138 -1.693 -17.143 1.00 98.38 190 ILE A CA 1
ATOM 1456 C C . ILE A 1 190 ? 11.711 -0.226 -17.069 1.00 98.38 190 ILE A C 1
ATOM 1458 O O . ILE A 1 190 ? 10.900 0.228 -17.876 1.00 98.38 190 ILE A O 1
ATOM 1462 N N . GLY A 1 191 ? 12.188 0.500 -16.056 1.00 96.94 191 GLY A N 1
ATOM 1463 C CA . GLY A 1 191 ? 11.631 1.803 -15.694 1.00 96.94 191 GLY A CA 1
ATOM 1464 C C . GLY A 1 191 ? 12.681 2.866 -15.404 1.00 96.94 191 GLY A C 1
ATOM 1465 O O . GLY A 1 191 ? 13.366 2.733 -14.395 1.00 96.94 191 GLY A O 1
ATOM 1466 N N . ILE A 1 192 ? 12.752 3.949 -16.180 1.00 96.19 192 ILE A N 1
ATOM 1467 C CA . ILE A 1 192 ? 13.695 5.065 -15.962 1.00 96.19 192 ILE A CA 1
ATOM 1468 C C . ILE A 1 192 ? 13.038 6.165 -15.139 1.00 96.19 192 ILE A C 1
ATOM 1470 O O . ILE A 1 192 ? 11.936 6.581 -15.471 1.00 96.19 192 ILE A O 1
ATOM 1474 N N . ASN A 1 193 ? 13.697 6.657 -14.090 1.00 95.75 193 ASN A N 1
ATOM 1475 C CA . ASN A 1 193 ? 13.316 7.935 -13.485 1.00 95.75 193 ASN A CA 1
ATOM 1476 C C . ASN A 1 193 ? 14.256 9.021 -14.040 1.00 95.75 193 ASN A C 1
ATOM 1478 O O . ASN A 1 193 ? 15.431 9.010 -13.651 1.00 95.75 193 ASN A O 1
ATOM 1482 N N . PRO A 1 194 ? 13.781 9.857 -14.983 1.00 93.62 194 PRO A N 1
ATOM 1483 C CA . PRO A 1 194 ? 14.627 10.804 -15.692 1.00 93.62 194 PRO A CA 1
ATOM 1484 C C . PRO A 1 194 ? 15.044 11.973 -14.792 1.00 93.62 194 PRO A C 1
ATOM 1486 O O . PRO A 1 194 ? 14.319 12.388 -13.894 1.00 93.62 194 PRO A O 1
ATOM 1489 N N . VAL A 1 195 ? 16.214 12.535 -15.067 1.00 93.50 195 VAL A N 1
ATOM 1490 C CA . VAL A 1 195 ? 16.660 13.827 -14.535 1.00 93.50 195 VAL A CA 1
ATOM 1491 C C . VAL A 1 195 ? 15.949 14.975 -15.256 1.00 93.50 195 VAL A C 1
ATOM 1493 O O . VAL A 1 195 ? 15.584 15.962 -14.621 1.00 93.50 195 VAL A O 1
ATOM 1496 N N 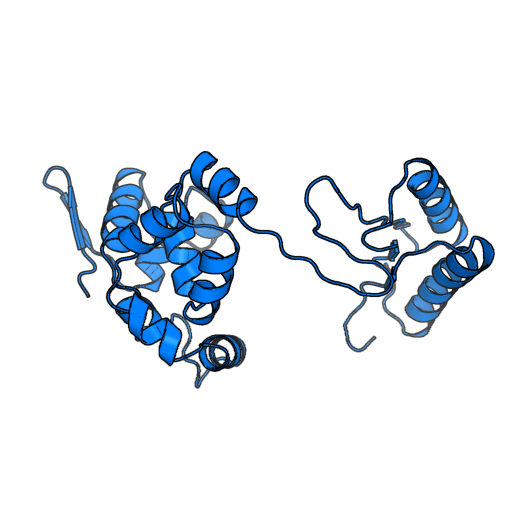. GLU A 1 196 ? 15.751 14.857 -16.574 1.00 90.06 196 GLU A N 1
ATOM 1497 C CA . GLU A 1 196 ? 15.026 15.844 -17.382 1.00 90.06 196 GLU A CA 1
ATOM 1498 C C . GLU A 1 196 ? 13.657 15.310 -17.826 1.00 90.06 196 GLU A C 1
ATOM 1500 O O . GLU A 1 196 ? 13.574 14.363 -18.609 1.00 90.06 196 GLU A O 1
ATOM 1505 N N . GLU A 1 197 ? 12.582 15.970 -17.388 1.00 89.50 197 GLU A N 1
ATOM 1506 C CA . GLU A 1 197 ? 11.187 15.595 -17.678 1.00 89.50 197 GLU A CA 1
ATOM 1507 C C . GLU A 1 197 ? 10.588 16.308 -18.907 1.00 89.50 197 GLU A C 1
ATOM 1509 O O . GLU A 1 197 ? 9.376 16.484 -19.013 1.00 89.50 197 GLU A O 1
ATOM 1514 N N . SER A 1 198 ? 11.415 16.753 -19.857 1.00 93.19 198 SER A N 1
ATOM 1515 C CA . SER A 1 198 ? 10.901 17.275 -21.127 1.00 93.19 198 SER A CA 1
ATOM 1516 C C . SER A 1 198 ? 10.339 16.141 -21.991 1.00 93.19 198 SER A C 1
ATOM 1518 O O . SER A 1 198 ? 10.876 15.032 -21.992 1.00 93.19 198 SER A O 1
ATOM 1520 N N . VAL A 1 199 ? 9.297 16.428 -22.782 1.00 94.88 199 VAL A N 1
ATOM 1521 C CA . VAL A 1 199 ? 8.666 15.455 -23.702 1.00 94.88 199 VAL A CA 1
ATOM 1522 C C . VAL A 1 199 ? 9.714 14.745 -24.570 1.00 94.88 199 VAL A C 1
ATOM 1524 O O . VAL A 1 199 ? 9.662 13.532 -24.763 1.00 94.88 199 VAL A O 1
ATOM 1527 N N . GLU A 1 200 ? 10.701 15.491 -25.077 1.00 93.75 200 GLU A N 1
ATOM 1528 C CA . GLU A 1 200 ? 11.756 14.938 -25.930 1.00 93.75 200 GLU A CA 1
ATOM 1529 C C . GLU A 1 200 ? 12.717 14.029 -25.148 1.00 93.75 200 GLU A C 1
ATOM 1531 O O . GLU A 1 200 ? 13.103 12.970 -25.644 1.00 93.75 200 GLU A O 1
ATOM 1536 N N . SER A 1 201 ? 13.067 14.389 -23.907 1.00 92.69 201 SER A N 1
ATOM 1537 C CA . SER A 1 201 ? 13.877 13.535 -23.033 1.00 92.69 201 SER A CA 1
ATOM 1538 C C . SER A 1 201 ? 13.146 12.233 -22.693 1.00 92.69 201 SER A C 1
ATOM 1540 O O . SER A 1 201 ? 13.693 11.146 -22.903 1.00 92.69 201 SER A O 1
ATOM 1542 N N . VAL A 1 202 ? 11.882 12.330 -22.267 1.00 95.06 202 VAL A N 1
ATOM 1543 C CA . VAL A 1 202 ? 11.019 11.180 -21.961 1.00 95.06 202 VAL A CA 1
ATOM 1544 C C . VAL A 1 202 ? 10.908 10.259 -23.172 1.00 95.06 202 VAL A C 1
ATOM 1546 O O . VAL A 1 202 ? 11.158 9.058 -23.063 1.00 95.06 202 VAL A O 1
ATOM 1549 N N . LYS A 1 203 ? 10.619 10.820 -24.350 1.00 95.38 203 LYS A N 1
ATOM 1550 C CA . LYS A 1 203 ? 10.536 10.083 -25.613 1.00 95.38 203 L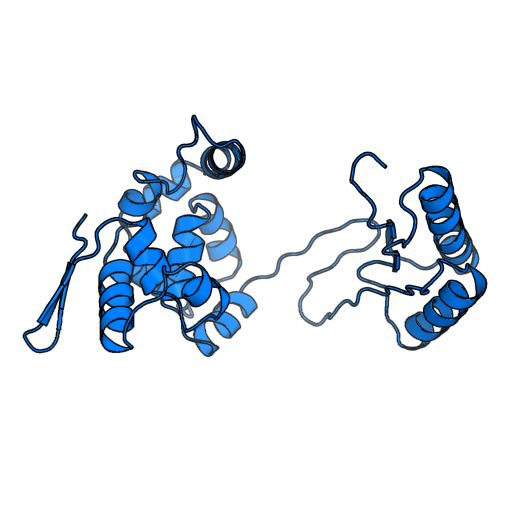YS A CA 1
ATOM 1551 C C . LYS A 1 203 ? 11.848 9.374 -25.952 1.00 95.38 203 LYS A C 1
ATOM 1553 O O . LYS A 1 203 ? 11.829 8.192 -26.292 1.00 95.38 203 LYS A O 1
ATOM 1558 N N . ARG A 1 204 ? 12.985 10.067 -25.851 1.00 95.19 204 ARG A N 1
ATOM 1559 C CA . ARG A 1 204 ? 14.316 9.507 -26.130 1.00 95.19 204 ARG A CA 1
ATOM 1560 C C . ARG A 1 204 ? 14.631 8.317 -25.224 1.00 95.19 204 ARG A C 1
ATOM 1562 O O . ARG A 1 204 ? 15.100 7.294 -25.718 1.00 95.19 204 ARG A O 1
ATOM 1569 N N . LEU A 1 205 ? 14.365 8.436 -23.923 1.00 95.31 205 LEU A N 1
ATOM 1570 C CA . LEU A 1 205 ? 14.602 7.366 -22.949 1.00 95.31 205 LEU A CA 1
ATOM 1571 C C . LEU A 1 205 ? 13.666 6.178 -23.176 1.00 95.31 205 LEU A C 1
ATOM 1573 O O . LEU A 1 205 ? 14.121 5.036 -23.179 1.00 95.31 205 LEU A O 1
ATOM 1577 N N . LEU A 1 206 ? 12.386 6.452 -23.438 1.00 96.12 206 LEU A N 1
ATOM 1578 C CA . LEU A 1 206 ? 11.388 5.428 -23.721 1.00 96.12 206 LEU A CA 1
ATOM 1579 C C . LEU A 1 206 ? 11.739 4.631 -24.983 1.00 96.12 206 LEU A C 1
ATOM 1581 O O . LEU A 1 206 ? 11.663 3.404 -24.961 1.00 96.12 206 LEU A O 1
ATOM 1585 N N . HIS A 1 207 ? 12.143 5.302 -26.068 1.00 96.88 207 HIS A N 1
ATOM 1586 C CA . HIS A 1 207 ? 12.579 4.626 -27.292 1.00 96.88 207 HIS A CA 1
ATOM 1587 C C . HIS A 1 207 ? 13.850 3.814 -27.069 1.00 96.88 207 HIS A C 1
ATOM 1589 O O . HIS A 1 207 ? 13.884 2.654 -27.451 1.00 96.88 207 HIS A O 1
ATOM 1595 N N . ALA A 1 208 ? 14.854 4.358 -26.378 1.00 95.94 208 ALA A N 1
ATOM 1596 C CA . ALA A 1 208 ? 16.103 3.640 -26.138 1.00 95.94 208 ALA A CA 1
ATOM 1597 C C . ALA A 1 208 ? 15.892 2.295 -25.413 1.00 95.94 208 ALA A C 1
ATOM 1599 O O . ALA A 1 208 ? 16.469 1.282 -25.810 1.00 95.94 208 ALA A O 1
ATOM 1600 N N . THR A 1 209 ? 15.045 2.250 -24.379 1.00 96.62 209 THR A N 1
ATOM 1601 C CA . THR A 1 209 ? 14.718 0.988 -23.696 1.00 96.62 209 THR A CA 1
ATOM 1602 C C . THR A 1 209 ? 13.785 0.104 -24.525 1.00 96.62 209 THR A C 1
ATOM 1604 O O . THR A 1 209 ? 13.954 -1.117 -24.528 1.00 96.62 209 THR A O 1
ATOM 1607 N N . LYS A 1 210 ? 12.831 0.689 -25.264 1.00 97.81 210 LYS A N 1
ATOM 1608 C CA . LYS A 1 210 ? 11.884 -0.058 -26.106 1.00 97.81 210 LYS A CA 1
ATOM 1609 C C . LYS A 1 210 ? 12.572 -0.750 -27.281 1.00 97.81 210 LYS A C 1
ATOM 1611 O O . LYS A 1 210 ? 12.326 -1.933 -27.495 1.00 97.81 210 LYS A O 1
ATOM 1616 N N . ASP A 1 211 ? 13.450 -0.046 -27.984 1.00 98.00 211 ASP A N 1
ATOM 1617 C CA . ASP A 1 211 ? 14.191 -0.571 -29.131 1.00 98.00 211 ASP A CA 1
ATOM 1618 C C . ASP A 1 211 ? 15.036 -1.778 -28.704 1.00 98.00 211 ASP A C 1
ATOM 1620 O O . ASP A 1 211 ? 15.020 -2.819 -29.358 1.00 98.00 211 ASP A O 1
ATOM 1624 N N . PHE A 1 212 ? 15.686 -1.689 -27.539 1.00 97.25 212 PHE A N 1
ATOM 1625 C CA . PHE A 1 212 ? 16.423 -2.813 -26.969 1.00 97.25 212 PHE A CA 1
ATOM 1626 C C . PHE A 1 212 ? 15.511 -3.990 -26.590 1.00 97.25 212 PHE A C 1
ATOM 1628 O O . PHE A 1 212 ? 15.832 -5.144 -26.878 1.00 97.25 212 PHE A O 1
ATOM 1635 N N . MET A 1 213 ? 14.365 -3.727 -25.952 1.00 97.69 213 MET A N 1
ATOM 1636 C CA . MET A 1 213 ? 13.387 -4.774 -25.633 1.00 97.69 213 MET A CA 1
ATOM 1637 C C . MET A 1 213 ? 12.895 -5.501 -26.887 1.00 97.69 213 MET A C 1
ATOM 1639 O O . MET A 1 213 ? 12.739 -6.721 -26.850 1.00 97.69 213 MET A O 1
ATOM 1643 N N . ASP A 1 214 ? 12.656 -4.772 -27.977 1.00 98.25 214 ASP A N 1
ATOM 1644 C CA . ASP A 1 214 ? 12.159 -5.330 -29.234 1.00 98.25 214 ASP A CA 1
ATOM 1645 C C . ASP A 1 214 ? 13.240 -6.137 -29.966 1.00 98.25 214 ASP A C 1
ATOM 1647 O O . ASP A 1 214 ? 12.959 -7.241 -30.439 1.00 98.25 214 ASP A O 1
ATOM 1651 N N . GLU A 1 215 ? 14.486 -5.650 -29.984 1.00 98.19 215 GLU A N 1
ATOM 1652 C CA . GLU A 1 215 ? 15.643 -6.363 -30.542 1.00 98.19 215 GLU A CA 1
ATOM 1653 C C . GLU A 1 215 ? 15.853 -7.722 -29.855 1.00 98.19 215 GLU A C 1
ATOM 1655 O O . GLU A 1 215 ? 15.992 -8.752 -30.519 1.00 98.19 215 GLU A O 1
ATOM 1660 N N . TRP A 1 216 ? 15.806 -7.743 -28.520 1.00 98.00 216 TRP A N 1
ATOM 1661 C CA . TRP A 1 216 ? 16.052 -8.940 -27.708 1.00 98.00 216 TRP A CA 1
ATOM 1662 C C . TRP A 1 216 ? 14.782 -9.734 -27.374 1.00 98.00 216 TRP A C 1
ATOM 1664 O O . TRP A 1 216 ? 14.858 -10.760 -26.696 1.00 98.00 216 TRP A O 1
ATOM 1674 N N . LYS A 1 217 ? 13.615 -9.291 -27.866 1.00 98.00 217 LYS A N 1
ATOM 1675 C CA . LYS A 1 217 ? 12.289 -9.893 -27.632 1.00 98.00 217 LYS A CA 1
ATOM 1676 C C . LYS A 1 217 ? 11.994 -10.131 -26.147 1.00 98.00 217 LYS A C 1
ATOM 1678 O O . LYS A 1 217 ? 11.505 -11.194 -25.761 1.00 98.00 217 LYS A O 1
ATOM 1683 N N . ILE A 1 218 ? 12.303 -9.143 -25.311 1.00 97.94 218 ILE A N 1
ATOM 1684 C CA . ILE A 1 218 ? 12.203 -9.249 -23.853 1.00 97.94 218 ILE A CA 1
ATOM 1685 C C . ILE A 1 218 ? 10.732 -9.130 -23.427 1.00 97.94 218 ILE A C 1
ATOM 1687 O O . ILE A 1 218 ? 10.112 -8.089 -23.663 1.00 97.94 218 ILE A O 1
ATOM 1691 N N . PRO A 1 219 ? 10.150 -10.151 -22.770 1.00 96.94 219 PRO A N 1
ATOM 1692 C CA . PRO A 1 219 ? 8.751 -10.132 -22.361 1.00 96.94 219 PRO A CA 1
ATOM 1693 C C . PRO A 1 219 ? 8.573 -9.337 -21.058 1.00 96.94 219 PRO A C 1
ATOM 1695 O O . PRO A 1 219 ? 8.411 -9.909 -19.987 1.00 96.94 219 PRO A O 1
ATOM 1698 N N . THR A 1 220 ? 8.608 -8.008 -21.151 1.00 98.06 220 THR A N 1
ATOM 1699 C CA . THR A 1 220 ? 8.417 -7.087 -20.016 1.00 98.06 220 THR A CA 1
ATOM 1700 C C . THR A 1 220 ? 7.664 -5.813 -20.429 1.00 98.06 220 THR A C 1
ATOM 1702 O O . THR A 1 220 ? 7.219 -5.677 -21.571 1.00 98.06 220 THR A O 1
ATOM 1705 N N . GLN A 1 221 ? 7.450 -4.891 -19.497 1.00 98.12 221 GLN A N 1
ATOM 1706 C CA . GLN A 1 221 ? 6.853 -3.572 -19.665 1.00 98.12 221 GLN A CA 1
ATOM 1707 C C . GLN A 1 221 ? 7.942 -2.492 -19.650 1.00 98.12 221 GLN A C 1
ATOM 1709 O O . GLN A 1 221 ? 8.985 -2.646 -19.016 1.00 98.12 221 GLN A O 1
ATOM 1714 N N . ASN A 1 222 ? 7.672 -1.378 -20.328 1.00 97.69 222 ASN A N 1
ATOM 1715 C CA . ASN A 1 222 ? 8.565 -0.226 -20.393 1.00 97.69 222 ASN A CA 1
ATOM 1716 C C . ASN A 1 222 ? 7.895 0.993 -19.754 1.00 97.69 222 ASN A C 1
ATOM 1718 O O . ASN A 1 222 ? 6.709 1.226 -19.996 1.00 97.69 222 ASN A O 1
ATOM 1722 N N . CYS A 1 223 ? 8.630 1.768 -18.962 1.00 97.88 223 CYS A N 1
ATOM 1723 C CA . CYS A 1 223 ? 8.104 2.956 -18.298 1.00 97.88 223 CYS A CA 1
ATOM 1724 C C . CYS A 1 223 ? 9.175 4.046 -18.151 1.00 97.88 223 CYS A C 1
ATOM 1726 O O . CYS A 1 223 ? 10.337 3.770 -17.862 1.00 97.88 223 CYS A O 1
ATOM 1728 N N . VAL A 1 224 ? 8.767 5.304 -18.291 1.00 96.94 224 VAL A N 1
ATOM 1729 C CA . VAL A 1 224 ? 9.551 6.460 -17.851 1.00 96.94 224 VAL A CA 1
ATOM 1730 C C . VAL A 1 224 ? 8.718 7.180 -16.798 1.00 96.94 224 VAL A C 1
ATOM 1732 O O . VAL A 1 224 ? 7.580 7.559 -17.060 1.00 96.94 224 VAL A O 1
ATOM 1735 N N . LEU A 1 225 ? 9.259 7.308 -15.590 1.00 96.88 225 LEU A N 1
ATOM 1736 C CA . LEU A 1 225 ? 8.567 7.803 -14.401 1.00 96.88 225 LEU A CA 1
ATOM 1737 C C . LEU A 1 225 ? 8.659 9.333 -14.309 1.00 96.88 225 LEU A C 1
ATOM 1739 O O . LEU A 1 225 ? 9.114 9.860 -13.301 1.00 96.88 225 LEU A O 1
ATOM 1743 N N . ALA A 1 226 ? 8.260 10.020 -15.378 1.00 95.31 226 ALA A N 1
ATOM 1744 C CA . ALA A 1 226 ? 8.074 11.469 -15.382 1.00 95.31 226 ALA A CA 1
ATOM 1745 C C . ALA A 1 226 ? 6.685 11.843 -14.831 1.00 95.31 226 ALA A C 1
ATOM 1747 O O . ALA A 1 226 ? 5.891 10.971 -14.454 1.00 95.31 226 ALA A O 1
ATOM 1748 N N . HIS A 1 227 ? 6.361 13.138 -14.814 1.00 95.12 227 HIS A N 1
ATOM 1749 C CA . HIS A 1 227 ? 4.993 13.580 -14.558 1.00 95.12 227 HIS A CA 1
ATOM 1750 C C . HIS A 1 227 ? 3.985 12.893 -15.503 1.00 95.12 227 HIS A C 1
ATOM 1752 O O . HIS A 1 227 ? 4.263 12.677 -16.677 1.00 95.12 227 HIS A O 1
ATOM 1758 N N . VAL A 1 228 ? 2.775 12.587 -15.020 1.00 95.19 228 VAL A N 1
ATOM 1759 C CA . VAL A 1 228 ? 1.749 11.856 -15.802 1.00 95.19 228 VAL A CA 1
ATOM 1760 C C . VAL A 1 228 ? 1.299 12.589 -17.077 1.00 95.19 228 VAL A C 1
ATOM 1762 O O . VAL A 1 228 ? 0.740 11.976 -17.981 1.00 95.19 228 VAL A O 1
ATOM 1765 N N . THR A 1 229 ? 1.524 13.904 -17.143 1.00 92.69 229 THR A N 1
ATOM 1766 C CA . THR A 1 229 ? 1.222 14.751 -18.311 1.00 92.69 229 THR A CA 1
ATOM 1767 C C . THR A 1 229 ? 2.446 15.072 -19.171 1.00 92.69 229 THR A C 1
ATOM 1769 O O . THR A 1 229 ? 2.311 15.880 -20.091 1.00 92.69 229 THR A O 1
ATOM 1772 N N . ALA A 1 230 ? 3.628 14.569 -18.800 1.00 76.75 230 ALA A N 1
ATOM 1773 C CA . ALA A 1 230 ? 4.860 14.765 -19.559 1.00 76.75 230 ALA A CA 1
ATOM 1774 C C . ALA A 1 230 ? 4.863 13.943 -20.856 1.00 76.75 230 ALA A C 1
ATOM 1776 O O . ALA A 1 230 ? 4.134 12.926 -20.934 1.00 76.75 230 ALA A O 1
#